Protein 1G8P (pdb70)

Nearest PDB structures (foldseek):
  2x31-assembly1_H  TM=6.388E-01  e=1.376E-43  Rhodobacter capsulatus
  8osg-assembly1_B  TM=8.248E-01  e=2.326E-29  Nostoc sp. PCC 7120 = FACHB-418
  8osf-assembly1_D  TM=8.635E-01  e=8.268E-28  Nostoc sp. PCC 7120 = FACHB-418
  8osf-assembly1_E  TM=8.725E-01  e=4.278E-27  Nostoc sp. PCC 7120 = FACHB-418
  8osf-assembly1_A  TM=8.469E-01  e=2.137E-25  Nostoc sp. PCC 7120 = FACHB-418

Sequence (321 aa):
RPVFPFSAIVGQEDMKLALLLTAVDPGIGGVLVFGDRGTGKSTAVRALAALLPEIEAVEGCPVSSPNVEMIPDWATVLSTNVIRKPTPVVDLPLGVSEDRVVGALDIERAISKGEKAFEPGLLARANRGYLYIDECNLLEDHIVDLLLDVAQSGENVVERDGLSIRHPARFVLVGSGNPEEGDLRPQLLDRFGLSVEVLSPRDVETRVEVIRRRDTYDADPKAFLEEWRPKDMDIRNQILEARERLPKVEAPNTALYDCAALCIALGSDGLRGELTLLRSARALAALEGATAVGRDHLKRVATMALSHRLRVARTVEETLP

CATH classification: 3.40.50.300 (+1 more: 1.10.8.80)

B-factor: mean 35.36, std 15.82, range [12.95, 100.28]

Foldseek 3Di:
DFAQALVLAPDPVVLLLVLLLCLLPVLLFAEEEEEADPLPSCSNQVNLQVLAFFAKAQVFALQRHNAPVQRDPLEDGDRRDIDTGTADEAEDEPPDDPCQCAWAFPLVCCVVPRSVRTGGHRLSRQQRHEYEYAALVRHDPVSLVQVLVCCNVQKRWDPPDPDTDIHGRHYHYYYYHYHCPDLDDLVSLLSGSFYYYRYDDDDPVSVVSNVVLVVVCVVPVPVSCVVCSVVSNVSNVLSVQLSVCLVQAAEDVVNLVLLQQQQVLAQNHDDSLSVSLSSSLSSVCSSVVHNYRDLVSSLVRQCGRPVSNHCHNVSSVVRRD

Solvent-accessible surface area: 16057 Å² total; per-residue (Å²): 274,80,48,18,3,2,20,1,11,46,29,40,120,43,1,38,23,0,0,20,0,1,3,6,23,75,40,1,20,6,0,6,0,73,12,43,217,57,13,37,12,27,45,0,0,90,0,0,4,32,0,16,48,86,24,58,0,1,96,34,8,43,1,4,3,38,50,67,150,101,28,16,114,11,10,87,24,162,49,67,108,79,67,150,58,84,13,28,21,1,62,3,76,102,67,26,57,49,74,179,0,2,0,23,15,53,88,112,118,15,150,80,174,27,67,98,0,6,101,44,10,23,0,1,134,0,4,60,4,7,0,5,3,81,61,8,27,59,12,104,78,99,4,4,66,34,0,9,73,5,21,126,59,10,68,3,60,6,115,92,78,84,55,62,3,109,4,55,0,122,13,15,3,0,0,1,4,21,62,117,116,45,104,46,56,79,128,20,41,54,81,4,0,0,9,6,106,5,122,25,43,230,70,103,133,39,100,73,70,63,112,148,61,112,83,66,9,76,88,56,44,127,46,19,30,122,120,40,68,80,113,1,60,98,28,60,76,65,0,60,72,0,91,127,76,35,112,152,15,95,38,50,108,84,1,75,159,14,6,35,40,0,0,129,57,24,51,9,106,25,136,85,3,34,59,1,0,19,69,0,0,57,0,7,0,0,8,112,44,27,99,32,2,26,91,113,24,0,40,95,0,0,59,1,0,0,34,16,23,59,287,45,69,184,26,6,103,107,38,1,116

Organism: Rhodobacter capsulatus (strain ATCC BAA-309 / NBRC 16581 / SB1003) (NCBI:txid272942)

Radius of gyration: 20.71 Å; Cα contacts (8 Å, |Δi|>4): 592; chains: 1; bounding box: 57×44×55 Å

InterPro domains:
  IPR000523 Magnesium chelatase ChlI-like, catalytic domain [PF01078] (23-196)
  IPR003593 AAA+ ATPase domain [SM00382] (44-219)
  IPR011775 Magnesium chelatase, ATPase subunit I [TIGR02030] (21-349)
  IPR027417 P-loop containing nucleoside triphosphate hydrolase [G3DSA:3.40.50.300] (18-216)
  IPR027417 P-loop containing nucleoside triphosphate hydrolase [SSF52540] (19-346)
  IPR041628 ChlI/MoxR, AAA lid domain [PF17863] (277-339)
  IPR045006 Magnesium-chelatase subunit ChlI-like [PTHR32039] (14-346)

Secondary structure (DSSP, 8-state):
-----GGGS-S-HHHHHHHHHHHH-GGG--EEEE--GGG-TTHHHHHHHHHSPPEEEETT-TT--SSGGGS-TT---S---EEEEPPPEEEE-TT--HHHHH-EE-HHHHHHH-GGGEE--HHHHHTTEEEEETTGGGS-HHHHHHHHHHHHHSEEEE--TT--EEEE--EEEEEEE-S-S----HHHHTT-SEEEE-PPP-SHHHHHHHHHHHHHHHH-HHHHHHHHHHHHHHHHHHHHHHHHHGGG-B--HHHHHHHHHHHHHSSS-SHHHHHHHHHHHHHHHHHTT-SB--HHHHHHHHHHHHGGG---HHHHHHH--

Structure (mmCIF, N/CA/C/O backbone):
data_1G8P
#
_entry.id   1G8P
#
_cell.length_a   90.259
_cell.length_b   90.259
_cell.length_c   83.716
_cell.angle_alpha   90.00
_cell.angle_beta   90.00
_cell.angle_gamma   120.00
#
_symmetry.space_group_name_H-M   'P 65'
#
loop_
_entity.id
_entity.type
_entity.pdbx_description
1 polymer 'MAGNESIUM-CHELATASE 38 KDA SUBUNIT'
2 water water
#
loop_
_atom_site.group_PDB
_atom_site.id
_atom_site.type_symbol
_atom_site.label_atom_id
_atom_site.label_alt_id
_atom_site.label_comp_id
_atom_site.label_asym_id
_atom_site.label_entity_id
_atom_site.label_seq_id
_atom_site.pdbx_PDB_ins_code
_atom_site.Cartn_x
_atom_site.Cartn_y
_atom_site.Cartn_z
_atom_site.occupancy
_atom_site.B_iso_or_equiv
_atom_site.auth_seq_id
_atom_site.auth_comp_id
_atom_site.auth_asym_id
_atom_site.auth_atom_id
_atom_site.pdbx_PDB_model_num
ATOM 1 N N . ARG A 1 18 ? 14.699 61.369 62.050 1.00 39.19 18 ARG A N 1
ATOM 2 C CA . ARG A 1 18 ? 14.500 62.241 60.856 1.00 38.35 18 ARG A CA 1
ATOM 3 C C . ARG A 1 18 ? 13.762 61.516 59.729 1.00 36.05 18 ARG A C 1
ATOM 4 O O . ARG A 1 18 ? 14.354 60.740 58.982 1.00 34.91 18 ARG A O 1
ATOM 12 N N . PRO A 1 19 ? 12.448 61.750 59.608 1.00 32.25 19 PRO A N 1
ATOM 13 C CA . PRO A 1 19 ? 11.622 61.128 58.568 1.00 29.63 19 PRO A CA 1
ATOM 14 C C . PRO A 1 19 ? 12.058 61.532 57.159 1.00 25.81 19 PRO A C 1
ATOM 15 O O . PRO A 1 19 ? 12.501 62.658 56.929 1.00 23.20 19 PRO A O 1
ATOM 19 N N . VAL A 1 20 ? 11.930 60.606 56.217 1.00 23.29 20 VAL A N 1
ATOM 20 C CA . VAL A 1 20 ? 12.305 60.867 54.832 1.00 21.08 20 VAL A CA 1
ATOM 21 C C . VAL A 1 20 ? 11.144 60.448 53.915 1.00 20.63 20 VAL A C 1
ATOM 22 O O . VAL A 1 20 ? 10.487 59.425 54.164 1.00 18.63 20 VAL A O 1
ATOM 26 N N . PHE A 1 21 ? 10.868 61.243 52.878 1.00 17.65 21 PHE A N 1
ATOM 27 C CA . PHE A 1 21 ? 9.788 60.893 51.958 1.00 18.96 21 PHE A CA 1
ATOM 28 C C . PHE A 1 21 ? 10.049 59.441 51.554 1.00 16.92 21 PHE A C 1
ATOM 29 O O . PHE A 1 21 ? 11.133 59.112 51.079 1.00 16.51 21 PHE A O 1
ATOM 37 N N . PRO A 1 22 ? 9.055 58.558 51.732 1.00 16.84 22 PRO A N 1
ATOM 38 C CA . PRO A 1 22 ? 9.215 57.137 51.400 1.00 16.25 22 PRO A CA 1
ATOM 39 C C . PRO A 1 22 ? 9.344 56.719 49.934 1.00 17.25 22 PRO A C 1
ATOM 40 O O . PRO A 1 22 ? 8.668 57.241 49.048 1.00 15.98 22 PRO A O 1
ATOM 44 N N . PHE A 1 23 ? 10.245 55.760 49.715 1.00 15.99 23 PHE A N 1
ATOM 45 C CA . PHE A 1 23 ? 10.570 55.194 48.409 1.00 15.18 23 PHE A CA 1
ATOM 46 C C . PHE A 1 23 ? 9.347 54.719 47.631 1.00 16.41 23 PHE A C 1
ATOM 47 O O . PHE A 1 23 ? 9.177 55.049 46.454 1.00 14.94 23 PHE A O 1
ATOM 55 N N . SER A 1 24 ? 8.505 53.932 48.290 1.00 16.34 24 SER A N 1
ATOM 56 C CA . SER A 1 24 ? 7.319 53.374 47.647 1.00 20.32 24 SER A CA 1
ATOM 57 C C . SER A 1 24 ? 6.281 54.408 47.220 1.00 21.23 24 SER A C 1
ATOM 58 O O . SER A 1 24 ? 5.450 54.125 46.355 1.00 21.52 24 SER A O 1
ATOM 61 N N . ALA A 1 25 ? 6.331 55.601 47.810 1.00 19.69 25 ALA A N 1
ATOM 62 C CA . ALA A 1 25 ? 5.368 56.651 47.464 1.00 20.38 25 ALA A CA 1
ATOM 63 C C . ALA A 1 25 ? 5.842 57.546 46.315 1.00 19.99 25 ALA A C 1
ATOM 64 O O . ALA A 1 25 ? 5.102 58.414 45.858 1.00 20.26 25 ALA A O 1
ATOM 66 N N . ILE A 1 26 ? 7.072 57.339 45.856 1.00 19.85 26 ILE A N 1
ATOM 67 C CA . ILE A 1 26 ? 7.619 58.122 44.751 1.00 20.00 26 ILE A CA 1
ATOM 68 C C . ILE A 1 26 ? 6.886 57.700 43.479 1.00 21.96 26 ILE A C 1
ATOM 69 O O . ILE A 1 26 ? 6.742 56.506 43.217 1.00 21.92 26 ILE A O 1
ATOM 74 N N . VAL A 1 27 ? 6.424 58.675 42.698 1.00 21.85 27 VAL A N 1
ATOM 75 C CA . VAL A 1 27 ? 5.688 58.395 41.462 1.00 23.27 27 VAL A CA 1
ATOM 76 C C . VAL A 1 27 ? 6.593 58.143 40.261 1.00 23.59 27 VAL A C 1
ATOM 77 O O . VAL A 1 27 ? 7.525 58.907 39.993 1.00 24.36 27 VAL A O 1
ATOM 81 N N . GLY A 1 28 ? 6.309 57.069 39.534 1.00 24.25 28 GLY A N 1
ATOM 82 C CA . GLY A 1 28 ? 7.112 56.735 38.369 1.00 25.26 28 GLY A CA 1
ATOM 83 C C . GLY A 1 28 ? 8.560 56.409 38.717 1.00 24.97 28 GLY A C 1
ATOM 84 O O . GLY A 1 28 ? 8.824 55.698 39.685 1.00 24.12 28 GLY A O 1
ATOM 85 N N . GLN A 1 29 ? 9.492 56.939 37.928 1.00 24.86 29 GLN A N 1
ATOM 86 C CA . GLN A 1 29 ? 10.919 56.707 38.132 1.00 25.31 29 GLN A CA 1
ATOM 87 C C . GLN A 1 29 ? 11.251 55.218 38.219 1.00 24.38 29 GLN A C 1
ATOM 88 O O . GLN A 1 29 ? 12.126 54.823 38.984 1.00 23.18 29 GLN A O 1
ATOM 94 N N . GLU A 1 30 ? 10.563 54.400 37.424 1.00 24.21 30 GLU A N 1
ATOM 95 C CA . GLU A 1 30 ? 10.781 52.956 37.430 1.00 25.29 30 GLU A CA 1
ATOM 96 C C . GLU A 1 30 ? 12.239 52.526 37.273 1.00 23.96 30 GLU A C 1
ATOM 97 O O . GLU A 1 30 ? 12.742 51.736 38.069 1.00 23.39 30 GLU A O 1
ATOM 103 N N . ASP A 1 31 ? 12.906 53.023 36.238 1.00 22.14 31 ASP A N 1
ATOM 104 C CA . ASP A 1 31 ? 14.294 52.652 35.997 1.00 23.40 31 ASP A CA 1
ATOM 105 C C . ASP A 1 31 ? 15.214 53.123 37.101 1.00 22.35 31 ASP A C 1
ATOM 106 O O . ASP A 1 31 ? 16.141 52.411 37.488 1.00 19.76 31 ASP A O 1
ATOM 111 N N . MET A 1 32 ? 14.969 54.331 37.595 1.00 21.20 32 MET A N 1
ATOM 112 C CA . MET A 1 32 ? 15.775 54.865 38.682 1.00 22.01 32 MET A CA 1
ATOM 113 C C . MET A 1 32 ? 15.635 53.936 39.885 1.00 20.68 32 MET A C 1
ATOM 114 O O . MET A 1 32 ? 16.627 53.566 40.515 1.00 22.92 32 MET A O 1
ATOM 119 N N . LYS A 1 33 ? 14.401 53.559 40.202 1.00 19.59 33 LYS A N 1
ATOM 120 C CA .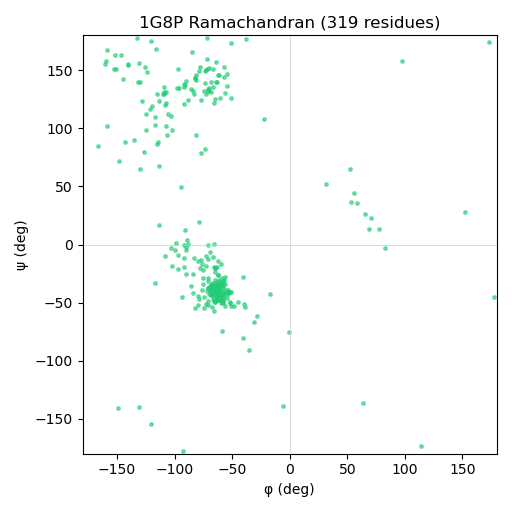 LYS A 1 33 ? 14.158 52.684 41.343 1.00 20.49 33 LYS A CA 1
ATOM 121 C C . LYS A 1 33 ? 14.829 51.322 41.169 1.00 19.55 33 LYS A C 1
ATOM 122 O O . LYS A 1 33 ? 15.451 50.813 42.097 1.00 19.34 33 LYS A O 1
ATOM 128 N N . LEU A 1 34 ? 14.710 50.734 39.984 1.00 18.44 34 LEU A N 1
ATOM 129 C CA . LEU A 1 34 ? 15.333 49.438 39.745 1.00 18.87 34 LEU A CA 1
ATOM 130 C C . LEU A 1 34 ? 16.849 49.532 39.893 1.00 17.73 34 LEU A C 1
ATOM 131 O O . LEU A 1 34 ? 17.467 48.670 40.511 1.00 18.68 34 LEU A O 1
ATOM 136 N N . ALA A 1 35 ? 17.445 50.581 39.331 1.00 16.96 35 ALA A N 1
ATOM 137 C CA . ALA A 1 35 ? 18.896 50.765 39.407 1.00 17.98 35 ALA A CA 1
ATOM 138 C C . ALA A 1 35 ? 19.363 50.810 40.857 1.00 16.81 35 ALA A C 1
ATOM 139 O O . ALA A 1 35 ? 20.388 50.221 41.206 1.00 16.38 35 ALA A O 1
ATOM 141 N N . LEU A 1 36 ? 18.603 51.503 41.700 1.00 15.10 36 LEU A N 1
ATOM 142 C CA . LEU A 1 36 ? 18.936 51.609 43.115 1.00 16.95 36 LEU A CA 1
ATOM 143 C C . LEU A 1 36 ? 18.742 50.249 43.799 1.00 15.84 36 LEU A C 1
ATOM 144 O O . LEU A 1 36 ? 19.506 49.882 44.686 1.00 16.65 36 LEU A O 1
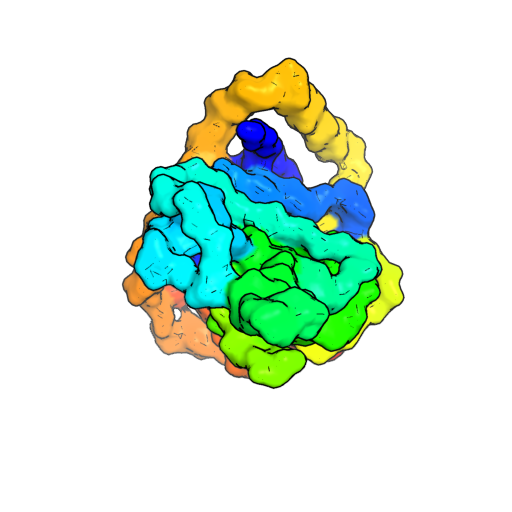ATOM 149 N N . LEU A 1 37 ? 17.724 49.496 43.393 1.00 16.58 37 LEU A N 1
ATOM 150 C CA . LEU A 1 37 ? 17.517 48.178 43.996 1.00 17.93 37 LEU A CA 1
ATOM 151 C C . LEU A 1 37 ? 18.631 47.227 43.558 1.00 16.78 37 LEU A C 1
ATOM 152 O O . LEU A 1 37 ? 19.149 46.452 44.361 1.00 20.28 37 LEU A O 1
ATOM 157 N N . LEU A 1 38 ? 19.007 47.299 42.285 1.00 17.12 38 LEU A N 1
ATOM 158 C CA . LEU A 1 38 ? 20.064 46.445 41.751 1.00 17.84 38 LEU A CA 1
ATOM 159 C C . LEU A 1 38 ? 21.402 46.660 42.441 1.00 16.92 38 LEU A C 1
ATOM 160 O O . LEU A 1 38 ? 22.083 45.694 42.795 1.00 17.42 38 LEU A O 1
ATOM 165 N N . THR A 1 39 ? 21.792 47.923 42.612 1.00 16.79 39 THR A N 1
ATOM 166 C CA . THR A 1 39 ? 23.056 48.233 43.260 1.00 17.27 39 THR A CA 1
ATOM 167 C C . THR A 1 39 ? 22.971 48.058 44.774 1.00 17.49 39 THR A C 1
ATOM 168 O O . THR A 1 39 ? 23.994 47.981 45.450 1.00 17.06 39 THR A O 1
ATOM 172 N N . ALA A 1 40 ? 21.754 48.001 45.308 1.00 17.63 40 ALA A N 1
ATOM 173 C CA . ALA A 1 40 ? 21.579 47.771 46.738 1.00 17.52 40 ALA A CA 1
ATOM 174 C C . ALA A 1 40 ? 21.861 46.283 46.949 1.00 17.58 40 ALA A C 1
ATOM 175 O O . ALA A 1 40 ? 22.390 45.878 47.978 1.00 18.87 40 ALA A O 1
ATOM 177 N N . VAL A 1 41 ? 21.502 45.476 45.953 1.00 19.72 41 VAL A N 1
ATOM 178 C CA . VAL A 1 41 ? 21.713 44.029 45.996 1.00 20.48 41 VAL A CA 1
ATOM 179 C C . VAL A 1 41 ? 23.166 43.674 45.650 1.00 20.87 41 VAL A C 1
ATOM 180 O O . VAL A 1 41 ? 23.790 42.849 46.316 1.00 22.57 41 VAL A O 1
ATOM 184 N N . ASP A 1 42 ? 23.705 44.304 44.613 1.00 20.79 42 ASP A N 1
ATOM 185 C CA . ASP A 1 42 ? 25.085 44.051 44.199 1.00 20.13 42 ASP A CA 1
ATOM 186 C C . ASP A 1 42 ? 25.808 45.355 43.899 1.00 19.42 42 ASP A C 1
ATOM 187 O O . ASP A 1 42 ? 25.794 45.826 42.769 1.00 18.38 42 ASP A O 1
ATOM 192 N N . PRO A 1 43 ? 26.458 45.956 44.905 1.00 19.40 43 PRO A N 1
ATOM 193 C CA . PRO A 1 43 ? 27.159 47.212 44.626 1.00 21.33 43 PRO A CA 1
ATOM 194 C C . PRO A 1 43 ? 28.288 47.068 43.593 1.00 21.15 43 PRO A C 1
ATOM 195 O O . PRO A 1 43 ? 28.769 48.065 43.055 1.00 22.25 43 PRO A O 1
ATOM 199 N N . GLY A 1 44 ? 28.690 45.829 43.312 1.00 21.55 44 GLY A N 1
ATOM 200 C CA . GLY A 1 44 ? 29.743 45.576 42.336 1.00 22.19 44 GLY A CA 1
ATOM 201 C C . GLY A 1 44 ? 29.325 45.942 40.921 1.00 23.14 44 GLY A C 1
ATOM 202 O O . GLY A 1 44 ? 30.142 45.970 40.003 1.00 24.81 44 GLY A O 1
ATOM 203 N N . ILE A 1 45 ? 28.040 46.217 40.733 1.00 23.05 45 ILE A N 1
ATOM 204 C CA . ILE A 1 45 ? 27.547 46.603 39.421 1.00 20.93 45 ILE A CA 1
ATOM 205 C C . ILE A 1 45 ? 28.193 47.926 39.023 1.00 21.25 45 ILE A C 1
ATOM 206 O O . ILE A 1 45 ? 28.457 48.170 37.848 1.00 21.11 45 ILE A O 1
ATOM 211 N N . GLY A 1 46 ? 28.464 48.771 40.015 1.00 21.55 46 GLY A N 1
ATOM 212 C CA . GLY A 1 46 ? 29.095 50.053 39.750 1.00 19.10 46 GLY A CA 1
ATOM 213 C C . GLY A 1 46 ? 28.199 51.240 40.060 1.00 17.38 46 GLY A C 1
ATOM 214 O O . GLY A 1 46 ? 27.104 51.081 40.590 1.00 16.67 46 GLY A O 1
ATOM 215 N N . GLY A 1 47 ? 28.664 52.433 39.716 1.00 18.76 47 GLY A N 1
ATOM 216 C CA . GLY A 1 47 ? 27.890 53.639 39.973 1.00 20.78 47 GLY A CA 1
ATOM 217 C C . GLY A 1 47 ? 26.673 53.807 39.080 1.00 21.26 47 GLY A C 1
ATOM 218 O O . GLY A 1 47 ? 26.582 53.208 38.004 1.00 21.39 47 GLY A O 1
ATOM 219 N N . VAL A 1 48 ? 25.729 54.625 39.534 1.00 21.17 48 VAL A N 1
ATOM 220 C CA . VAL A 1 48 ? 24.513 54.882 38.776 1.00 21.64 48 VAL A CA 1
ATOM 221 C C . VAL A 1 48 ? 24.540 56.313 38.238 1.00 22.57 48 VAL A C 1
ATOM 222 O O . VAL A 1 48 ? 24.801 57.263 38.980 1.00 19.90 48 VAL A O 1
ATOM 226 N N . LEU A 1 49 ? 24.283 56.449 36.941 1.00 22.44 49 LEU A N 1
ATOM 227 C CA . LEU A 1 49 ? 24.274 57.746 36.283 1.00 24.14 49 LEU A CA 1
ATOM 228 C C . LEU A 1 49 ? 22.827 58.102 35.958 1.00 23.61 49 LEU A C 1
ATOM 229 O O . LEU A 1 49 ? 22.133 57.378 35.237 1.00 23.13 49 LEU A O 1
ATOM 234 N N . VAL A 1 50 ? 22.374 59.218 36.512 1.00 25.27 50 VAL A N 1
ATOM 235 C CA . VAL A 1 50 ? 21.002 59.675 36.315 1.00 28.08 50 VAL A CA 1
ATOM 236 C C . VAL A 1 50 ? 20.897 60.872 35.365 1.00 30.40 50 VAL A C 1
ATOM 237 O O . VAL A 1 50 ? 21.344 61.965 35.695 1.00 29.96 50 VAL A O 1
ATOM 241 N N . PHE A 1 51 ? 20.301 60.666 34.197 1.00 32.67 51 PHE A N 1
ATOM 242 C CA . PHE A 1 51 ? 20.133 61.750 33.233 1.00 37.56 51 PHE A CA 1
ATOM 243 C C . PHE A 1 51 ? 18.733 62.337 33.349 1.00 41.21 51 PHE A C 1
ATOM 244 O O . PHE A 1 51 ? 17.748 61.599 33.410 1.00 40.35 51 PHE A O 1
ATOM 252 N N . GLY A 1 52 ? 18.644 63.663 33.361 1.00 44.56 52 GLY A N 1
ATOM 253 C CA . GLY A 1 52 ? 17.342 64.297 33.447 1.00 50.05 52 GLY A CA 1
ATOM 254 C C . GLY A 1 52 ? 17.404 65.799 33.621 1.00 53.69 52 GLY A C 1
ATOM 255 O O . GLY A 1 52 ? 18.481 66.382 33.780 1.00 53.34 52 GLY A O 1
ATOM 256 N N . ASP A 1 53 ? 16.241 66.436 33.585 1.00 57.25 53 ASP A N 1
ATOM 257 C CA . ASP A 1 53 ? 16.198 67.867 33.747 1.00 60.56 53 ASP A CA 1
ATOM 258 C C . ASP A 1 53 ? 16.171 68.226 35.219 1.00 62.39 53 ASP A C 1
ATOM 259 O O . ASP A 1 53 ? 15.965 67.391 36.103 1.00 62.65 53 ASP A O 1
ATOM 264 N N . ARG A 1 54 ? 16.439 69.499 35.436 1.00 64.90 54 ARG A N 1
ATOM 265 C CA . ARG A 1 54 ? 16.455 70.177 36.718 1.00 66.87 54 ARG A CA 1
ATOM 266 C C . ARG A 1 54 ? 15.489 69.687 37.825 1.00 66.64 54 ARG A C 1
ATOM 267 O O . ARG A 1 54 ? 15.927 69.179 38.853 1.00 66.87 54 ARG A O 1
ATOM 275 N N . GLY A 1 55 ? 14.186 69.848 37.622 1.00 66.08 55 GLY A N 1
ATOM 276 C CA . GLY A 1 55 ? 13.233 69.473 38.652 1.00 65.02 55 GLY A CA 1
ATOM 277 C C . GLY A 1 55 ? 12.858 68.020 38.852 1.00 64.40 55 GLY A C 1
ATOM 278 O O . GLY A 1 55 ? 11.803 67.748 39.467 1.00 65.05 55 GLY A O 1
ATOM 279 N N . THR A 1 56 ? 13.658 67.075 38.369 1.00 63.12 56 THR A N 1
ATOM 280 C CA . THR A 1 56 ? 13.281 65.665 38.525 1.00 61.70 56 THR A CA 1
ATOM 281 C C . THR A 1 56 ? 13.429 65.105 39.963 1.00 60.23 56 THR A C 1
ATOM 282 O O . THR A 1 56 ? 12.978 64.022 40.245 1.00 61.74 56 THR A O 1
ATOM 286 N N . GLY A 1 57 ? 14.059 65.900 40.828 1.00 57.53 57 GLY A N 1
ATOM 287 C CA . GLY A 1 57 ? 14.373 65.567 42.201 1.00 53.65 57 GLY A CA 1
ATOM 288 C C . GLY A 1 57 ? 15.082 64.254 42.141 1.00 51.25 57 GLY A C 1
ATOM 289 O O . GLY A 1 57 ? 14.602 63.274 42.652 1.00 52.52 57 GLY A O 1
ATOM 290 N N . LYS A 1 58 ? 16.253 64.221 41.529 1.00 47.73 58 LYS A N 1
ATOM 291 C CA . LYS A 1 58 ? 16.975 62.945 41.403 1.00 44.60 58 LYS A CA 1
ATOM 292 C C . LYS A 1 58 ? 17.598 62.313 42.640 1.00 40.84 58 LYS A C 1
ATOM 293 O O . LYS A 1 58 ? 18.009 61.165 42.584 1.00 43.11 58 LYS A O 1
ATOM 299 N N . SER A 1 59 ? 17.688 63.039 43.748 1.00 34.58 59 SER A N 1
ATOM 300 C CA . SER A 1 59 ? 18.271 62.462 44.958 1.00 30.16 59 SER A CA 1
ATOM 301 C C . SER A 1 59 ? 17.200 61.993 45.942 1.00 27.19 59 SER A C 1
ATOM 302 O O . SER A 1 59 ? 17.504 61.392 46.974 1.00 23.25 59 SER A O 1
ATOM 305 N N . THR A 1 60 ? 15.945 62.269 45.609 1.00 26.58 60 THR A N 1
ATOM 306 C CA . THR A 1 60 ? 14.831 61.866 46.459 1.00 26.01 60 THR A CA 1
ATOM 307 C C . THR A 1 60 ? 14.824 60.349 46.611 1.00 22.75 60 THR A C 1
ATOM 308 O O . THR A 1 60 ? 14.756 59.839 47.726 1.00 21.25 60 THR A O 1
ATOM 312 N N . ALA A 1 61 ? 14.892 59.646 45.481 1.00 19.78 61 ALA A N 1
ATOM 313 C CA . ALA A 1 61 ? 14.894 58.187 45.454 1.00 18.26 61 ALA A CA 1
ATOM 314 C C . ALA A 1 61 ? 16.084 57.603 46.213 1.00 16.54 61 ALA A C 1
ATOM 315 O O . ALA A 1 61 ? 15.957 56.579 46.890 1.00 16.59 61 ALA A O 1
ATOM 317 N N . VAL A 1 62 ? 17.241 58.246 46.094 1.00 15.94 62 VAL A N 1
ATOM 318 C CA . VAL A 1 62 ? 18.442 57.775 46.782 1.00 16.68 62 VAL A CA 1
ATOM 319 C C . VAL A 1 62 ? 18.263 57.872 48.302 1.00 14.96 62 VAL A C 1
ATOM 320 O O . VAL A 1 62 ? 18.515 56.916 49.024 1.00 16.40 62 VAL A O 1
ATOM 324 N N . ARG A 1 63 ? 17.817 59.028 48.782 1.00 15.40 63 ARG A N 1
ATOM 325 C CA . ARG A 1 63 ? 17.598 59.224 50.209 1.00 16.88 63 ARG A CA 1
ATOM 326 C C . ARG A 1 63 ? 16.496 58.313 50.742 1.00 15.71 63 ARG A C 1
ATOM 327 O O . ARG A 1 63 ? 16.566 57.835 51.876 1.00 13.41 63 ARG A O 1
ATOM 335 N N . ALA A 1 64 ? 15.489 58.064 49.915 1.00 13.37 64 ALA A N 1
ATOM 336 C CA . ALA A 1 64 ? 14.395 57.187 50.315 1.00 15.56 64 ALA A CA 1
ATOM 337 C C . ALA A 1 64 ? 14.917 55.755 50.452 1.00 15.76 64 ALA A C 1
ATOM 338 O O . ALA A 1 64 ? 14.576 55.046 51.403 1.00 16.00 64 ALA A O 1
ATOM 340 N N . LEU A 1 65 ? 15.739 55.324 49.501 1.00 15.74 65 LEU A N 1
ATOM 341 C CA . LEU A 1 65 ? 16.282 53.969 49.567 1.00 17.35 65 LEU A CA 1
ATOM 342 C C . LEU A 1 65 ? 17.133 53.843 50.827 1.00 16.88 65 LEU A C 1
ATOM 343 O O . LEU A 1 65 ? 16.986 52.897 51.605 1.00 18.55 65 LEU A O 1
ATOM 348 N N . ALA A 1 66 ? 18.004 54.819 51.047 1.00 16.69 66 ALA A N 1
ATOM 349 C CA . ALA A 1 66 ? 18.885 54.783 52.215 1.00 19.02 66 ALA A CA 1
ATOM 350 C C . ALA A 1 66 ? 18.077 54.715 53.510 1.00 18.91 66 ALA A C 1
ATOM 351 O O . ALA A 1 66 ? 18.483 54.065 54.493 1.00 21.20 66 ALA A O 1
ATOM 353 N N . ALA A 1 67 ? 16.931 55.393 53.503 1.00 19.07 67 ALA A N 1
ATOM 354 C CA . ALA A 1 67 ? 16.052 55.425 54.671 1.00 19.15 67 ALA A CA 1
ATOM 355 C C . ALA A 1 67 ? 15.255 54.162 54.904 1.00 18.92 67 ALA A C 1
ATOM 356 O O . ALA A 1 67 ? 14.779 53.937 56.006 1.00 20.09 67 ALA A O 1
ATOM 358 N N . LEU A 1 68 ? 15.056 53.358 53.870 1.00 18.44 68 LEU A N 1
ATOM 359 C CA . LEU A 1 68 ? 14.300 52.122 54.069 1.00 20.02 68 LEU A CA 1
ATOM 360 C C . LEU A 1 68 ? 15.229 50.957 54.410 1.00 20.88 68 LEU A C 1
ATOM 361 O O . LEU A 1 68 ? 14.784 49.882 54.839 1.00 23.13 68 LEU A O 1
ATOM 366 N N . LEU A 1 69 ? 16.528 51.174 54.232 1.00 19.38 69 LEU A N 1
ATOM 367 C CA . LEU A 1 69 ? 17.487 50.133 54.558 1.00 18.16 69 LEU A CA 1
ATOM 368 C C . LEU A 1 69 ? 17.708 50.121 56.063 1.00 16.15 69 LEU A C 1
ATOM 369 O O . LEU A 1 69 ? 17.594 51.150 56.727 1.00 13.28 69 LEU A O 1
ATOM 374 N N . PRO A 1 70 ? 18.005 48.942 56.625 1.00 16.80 70 PRO A N 1
ATOM 375 C CA . PRO A 1 70 ? 18.244 48.827 58.066 1.00 16.13 70 PRO A CA 1
ATOM 376 C C . PRO A 1 70 ? 19.330 49.815 58.479 1.00 16.39 70 PRO A C 1
ATOM 377 O O . PRO A 1 70 ? 20.236 50.093 57.701 1.00 16.90 70 PRO A O 1
ATOM 381 N N . GLU A 1 71 ? 19.243 50.356 59.689 1.00 16.98 71 GLU A N 1
ATOM 382 C CA . GLU A 1 71 ? 20.269 51.280 60.153 1.00 20.30 71 GLU A CA 1
ATOM 383 C C . GLU A 1 71 ? 21.535 50.463 60.390 1.00 21.06 71 GLU A C 1
ATOM 384 O O . GLU A 1 71 ? 21.461 49.274 60.704 1.00 20.90 71 GLU A O 1
ATOM 390 N N . ILE A 1 72 ? 22.692 51.099 60.247 1.00 20.81 72 ILE A N 1
ATOM 391 C CA . ILE A 1 72 ? 23.966 50.409 60.433 1.00 20.35 72 ILE A CA 1
ATOM 392 C C . ILE A 1 72 ? 24.543 50.617 61.828 1.00 20.96 72 ILE A C 1
ATOM 393 O O . ILE A 1 72 ? 24.312 51.644 62.464 1.00 20.13 72 ILE A O 1
ATOM 398 N N . GLU A 1 73 ? 25.298 49.636 62.304 1.00 21.55 73 GLU A N 1
ATOM 399 C CA . GLU A 1 73 ? 25.915 49.756 63.611 1.00 22.41 73 GLU A CA 1
ATOM 400 C C . GLU A 1 73 ? 27.299 50.373 63.399 1.00 21.29 73 GLU A C 1
ATOM 401 O O . GLU A 1 73 ? 28.015 50.006 62.473 1.00 21.91 73 GLU A O 1
ATOM 407 N N . ALA A 1 74 ? 27.672 51.319 64.246 1.00 21.49 74 ALA A N 1
ATOM 408 C CA . ALA A 1 74 ? 28.973 51.956 64.099 1.00 22.65 74 ALA A CA 1
ATOM 409 C C . ALA A 1 74 ? 29.411 52.633 65.379 1.00 22.49 74 ALA A C 1
ATOM 410 O O . ALA A 1 74 ? 28.578 53.018 66.201 1.00 21.88 74 ALA A O 1
ATOM 412 N N . VAL A 1 75 ? 30.724 52.787 65.531 1.00 22.81 75 VAL A N 1
ATOM 413 C CA . VAL A 1 75 ? 31.282 53.468 66.690 1.00 23.39 75 VAL A CA 1
ATOM 414 C C . VAL A 1 75 ? 30.831 54.924 66.586 1.00 23.72 75 VAL A C 1
ATOM 415 O O . VAL A 1 75 ? 31.102 55.609 65.597 1.00 24.21 75 VAL A O 1
ATOM 419 N N . GLU A 1 76 ? 30.136 55.383 67.617 1.00 25.29 76 GLU A N 1
ATOM 420 C CA . GLU A 1 76 ? 29.592 56.734 67.665 1.00 27.12 76 GLU A CA 1
ATOM 421 C C . GLU A 1 76 ? 30.518 57.866 67.220 1.00 27.02 76 GLU A C 1
ATOM 422 O O . GLU A 1 76 ? 30.127 58.705 66.410 1.00 26.71 76 GLU A O 1
ATOM 428 N N . GLY A 1 77 ? 31.738 57.903 67.738 1.00 27.70 77 GLY A N 1
ATOM 429 C CA . GLY A 1 77 ? 32.635 58.975 67.346 1.00 28.28 77 GLY A CA 1
ATOM 430 C C . GLY A 1 77 ? 33.511 58.728 66.127 1.00 27.32 77 GLY A C 1
ATOM 431 O O . GLY A 1 77 ? 34.336 59.576 65.779 1.00 27.63 77 GLY A O 1
ATOM 432 N N . CYS A 1 78 ? 33.339 57.595 65.455 1.00 25.88 78 CYS A N 1
ATOM 433 C CA . CYS A 1 78 ? 34.186 57.311 64.307 1.00 23.25 78 CYS A CA 1
ATOM 434 C C . CYS A 1 78 ? 33.842 58.057 63.025 1.00 21.88 78 CYS A C 1
ATOM 435 O O . CYS A 1 78 ? 32.723 57.971 62.525 1.00 19.66 78 CYS A O 1
ATOM 438 N N . PRO A 1 79 ? 34.824 58.784 62.460 1.00 21.56 79 PRO A N 1
ATOM 439 C CA . PRO A 1 79 ? 34.620 59.547 61.224 1.00 21.87 79 PRO A CA 1
ATOM 440 C C . PRO A 1 79 ? 34.330 58.693 59.994 1.00 21.51 79 PRO A C 1
ATOM 441 O O . PRO A 1 79 ? 33.786 59.190 59.010 1.00 21.71 79 PRO A O 1
ATOM 445 N N . VAL A 1 80 ? 34.688 57.414 60.039 1.00 20.12 80 VAL A N 1
ATOM 446 C CA . VAL A 1 80 ? 34.426 56.538 58.902 1.00 20.93 80 VAL A CA 1
ATOM 447 C C . VAL A 1 80 ? 33.398 55.458 59.221 1.00 19.81 80 VAL A C 1
ATOM 448 O O . VAL A 1 80 ? 33.281 54.470 58.499 1.00 22.02 80 VAL A O 1
ATOM 452 N N . SER A 1 81 ? 32.646 55.653 60.302 1.00 21.13 81 SER A N 1
ATOM 453 C CA . SER A 1 81 ? 31.609 54.705 60.707 1.00 20.66 81 SER A CA 1
ATOM 454 C C . SER A 1 81 ? 32.126 53.280 60.908 1.00 21.86 81 SER A C 1
ATOM 455 O O . SER A 1 81 ? 31.498 52.322 60.454 1.00 20.56 81 SER A O 1
ATOM 458 N N . SER A 1 82 ? 33.267 53.128 61.580 1.00 22.28 82 SER A N 1
ATOM 459 C CA . SER A 1 82 ? 33.802 51.789 61.815 1.00 22.10 82 SER A CA 1
ATOM 460 C C . SER A 1 82 ? 32.734 50.942 62.502 1.00 22.76 82 SER A C 1
ATOM 461 O O . SER A 1 82 ? 32.042 51.412 63.402 1.00 24.57 82 SER A O 1
ATOM 464 N N . PRO A 1 83 ? 32.570 49.687 62.064 1.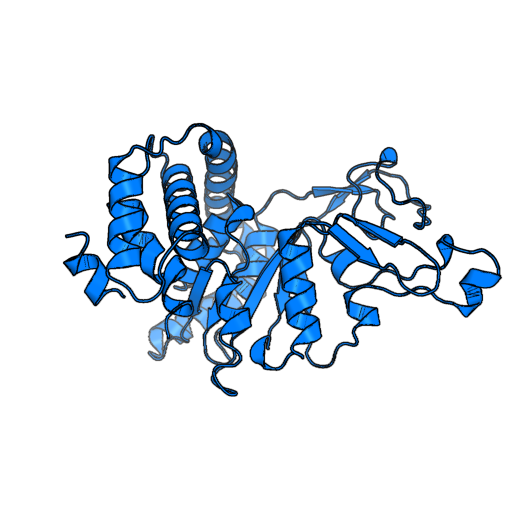00 24.50 83 PRO A N 1
ATOM 465 C CA . PRO A 1 83 ? 31.585 48.763 62.635 1.00 25.24 83 PRO A CA 1
ATOM 466 C C . PRO A 1 83 ? 31.891 48.476 64.107 1.00 26.48 83 PRO A C 1
ATOM 467 O O . PRO A 1 83 ? 31.000 48.140 64.885 1.00 25.56 83 PRO A O 1
ATOM 471 N N . ASN A 1 84 ? 33.161 48.609 64.478 1.00 27.02 84 ASN A N 1
ATOM 472 C CA . ASN A 1 84 ? 33.587 48.377 65.854 1.00 27.96 84 ASN A CA 1
ATOM 473 C C . ASN A 1 84 ? 34.920 49.078 66.144 1.00 28.71 84 ASN A C 1
ATOM 474 O O . ASN A 1 84 ? 35.609 49.537 65.229 1.00 26.77 84 ASN A O 1
ATOM 479 N N . VAL A 1 85 ? 35.276 49.155 67.423 1.00 29.47 85 VAL A N 1
ATOM 480 C CA . VAL A 1 85 ? 36.506 49.815 67.848 1.00 31.32 85 VAL A CA 1
ATOM 481 C C . VAL A 1 85 ? 37.771 49.303 67.157 1.00 31.80 85 VAL A C 1
ATOM 482 O O . VAL A 1 85 ? 38.648 50.087 66.804 1.00 31.07 85 VAL A O 1
ATOM 486 N N . GLU A 1 86 ? 37.853 47.993 66.946 1.00 33.26 86 GLU A N 1
ATOM 487 C CA . GLU A 1 86 ? 39.020 47.391 66.312 1.00 34.57 86 GLU A CA 1
ATOM 488 C C . GLU A 1 86 ? 39.286 47.860 64.880 1.00 34.93 86 GLU A C 1
ATOM 489 O O . GLU A 1 86 ? 40.432 47.846 64.424 1.00 32.96 86 GLU A O 1
ATOM 495 N N . MET A 1 87 ? 38.242 48.289 64.174 1.00 33.36 87 MET A N 1
ATOM 496 C CA . MET A 1 87 ? 38.410 48.751 62.800 1.00 31.99 87 MET A CA 1
ATOM 497 C C . MET A 1 87 ? 38.654 50.255 62.678 1.00 30.38 87 MET A C 1
ATOM 498 O O . MET A 1 87 ? 38.809 50.781 61.578 1.00 28.80 87 MET A O 1
ATOM 503 N N . ILE A 1 88 ? 38.685 50.952 63.804 1.00 29.62 88 ILE A N 1
ATOM 504 C CA . ILE A 1 88 ? 38.927 52.386 63.772 1.00 30.13 88 ILE A CA 1
ATOM 505 C C . ILE A 1 88 ? 40.339 52.656 63.258 1.00 31.76 88 ILE A C 1
ATOM 506 O O . ILE A 1 88 ? 41.315 52.132 63.794 1.00 33.79 88 ILE A O 1
ATOM 511 N N . PRO A 1 89 ? 40.466 53.471 62.200 1.00 31.28 89 PRO A N 1
ATOM 512 C CA . PRO A 1 89 ? 41.781 53.792 61.639 1.00 31.38 89 PRO A CA 1
ATOM 513 C C . PRO A 1 89 ? 42.709 54.413 62.685 1.00 31.66 89 PRO A C 1
ATOM 514 O O . PRO A 1 89 ? 42.270 55.177 63.546 1.00 31.52 89 PRO A O 1
ATOM 518 N N . ASP A 1 90 ? 43.993 54.085 62.595 1.00 32.60 90 ASP A N 1
ATOM 519 C CA . ASP A 1 90 ? 44.993 54.592 63.527 1.00 33.82 90 ASP A CA 1
ATOM 520 C C . ASP A 1 90 ? 45.118 56.107 63.513 1.00 32.03 90 ASP A C 1
ATOM 521 O O . ASP A 1 90 ? 45.406 56.722 64.541 1.00 32.41 90 ASP A O 1
ATOM 526 N N . TRP A 1 91 ? 44.909 56.711 62.352 1.00 28.68 91 TRP A N 1
ATOM 527 C CA . TRP A 1 91 ? 45.010 58.160 62.246 1.00 28.77 91 TRP A CA 1
ATOM 528 C C . TRP A 1 91 ? 43.819 58.842 62.906 1.00 29.94 91 TRP A C 1
ATOM 529 O O . TRP A 1 91 ? 43.866 60.033 63.212 1.00 29.79 91 TRP A O 1
ATOM 540 N N . ALA A 1 92 ? 42.747 58.083 63.112 1.00 30.15 92 ALA A N 1
ATOM 541 C CA . ALA A 1 92 ? 41.543 58.631 63.705 1.00 30.57 92 ALA A CA 1
ATOM 542 C C . ALA A 1 92 ? 41.610 58.691 65.222 1.00 31.55 92 ALA A C 1
ATOM 543 O O . ALA A 1 92 ? 42.177 57.820 65.883 1.00 31.42 92 ALA A O 1
ATOM 545 N N . THR A 1 93 ? 41.027 59.744 65.767 1.00 33.13 93 THR A N 1
ATOM 546 C CA . THR A 1 93 ? 40.984 59.927 67.202 1.00 34.37 93 THR A CA 1
ATOM 547 C C . THR A 1 93 ? 39.514 59.912 67.611 1.00 34.76 93 THR A C 1
ATOM 548 O O . THR A 1 93 ? 38.785 60.886 67.403 1.00 35.94 93 THR A O 1
ATOM 552 N N . VAL A 1 94 ? 39.084 58.781 68.166 1.00 32.94 94 VAL A N 1
ATOM 553 C CA . VAL A 1 94 ? 37.701 58.597 68.591 1.00 32.52 94 VAL A CA 1
ATOM 554 C C . VAL A 1 94 ? 37.586 58.464 70.100 1.00 34.61 94 VAL A C 1
ATOM 555 O O . VAL A 1 94 ? 38.208 57.591 70.708 1.00 35.15 94 VAL A O 1
ATOM 559 N N . LEU A 1 95 ? 36.781 59.335 70.697 1.00 35.47 95 LEU A N 1
ATOM 560 C CA . LEU A 1 95 ? 36.564 59.326 72.134 1.00 37.80 95 LEU A CA 1
ATOM 561 C C . LEU A 1 95 ? 35.323 58.499 72.462 1.00 39.22 95 LEU A C 1
ATOM 562 O O . LEU A 1 95 ? 35.345 57.671 73.371 1.00 40.71 95 LEU A O 1
ATOM 567 N N . SER A 1 96 ? 34.246 58.715 71.712 1.00 40.57 96 SER A N 1
ATOM 568 C CA . SER A 1 96 ? 33.009 57.970 71.924 1.00 41.20 96 SER A CA 1
ATOM 569 C C . SER A 1 96 ? 33.136 56.614 71.236 1.00 42.02 96 SER A C 1
ATOM 570 O O . SER A 1 96 ? 32.849 56.485 70.043 1.00 41.67 96 SER A O 1
ATOM 573 N N . THR A 1 97 ? 33.561 55.604 71.991 1.00 41.92 97 THR A N 1
ATOM 574 C CA . THR A 1 97 ? 33.731 54.261 71.444 1.00 43.02 97 THR A CA 1
ATOM 575 C C . THR A 1 97 ? 32.469 53.401 71.507 1.00 42.62 97 THR A C 1
ATOM 576 O O . THR A 1 97 ? 32.497 52.247 71.083 1.00 44.02 97 THR A O 1
ATOM 580 N N . ASN A 1 98 ? 31.372 53.947 72.032 1.00 41.58 98 ASN A N 1
ATOM 581 C CA . ASN A 1 98 ? 30.115 53.198 72.114 1.00 40.66 98 ASN A CA 1
ATOM 582 C C . ASN A 1 98 ? 29.556 52.929 70.722 1.00 37.83 98 ASN A C 1
ATOM 583 O O . ASN A 1 98 ? 29.539 53.814 69.875 1.00 37.94 98 ASN A O 1
ATOM 588 N N . VAL A 1 99 ? 29.109 51.703 70.489 1.00 35.17 99 VAL A N 1
ATOM 589 C CA . VAL A 1 99 ? 28.530 51.352 69.203 1.00 32.32 99 VAL A CA 1
ATOM 590 C C . VAL A 1 99 ? 27.054 51.717 69.223 1.00 31.10 99 VAL A C 1
ATOM 591 O O . VAL A 1 99 ? 26.351 51.422 70.187 1.00 29.66 99 VAL A O 1
ATOM 595 N N . ILE A 1 100 ? 26.588 52.372 68.163 1.00 29.36 100 ILE A N 1
ATOM 596 C CA . ILE A 1 100 ? 25.186 52.767 68.066 1.00 28.33 100 ILE A CA 1
ATOM 597 C C . ILE A 1 100 ? 24.633 52.392 66.709 1.00 27.22 100 ILE A C 1
ATOM 598 O O . ILE A 1 100 ? 25.347 51.860 65.855 1.00 26.74 100 ILE A O 1
ATOM 603 N N . ARG A 1 101 ? 23.347 52.661 66.524 1.00 25.60 101 ARG A N 1
ATOM 604 C CA . ARG A 1 101 ? 22.693 52.397 65.257 1.00 25.33 101 ARG A CA 1
ATOM 605 C C . ARG A 1 101 ? 22.407 53.747 64.624 1.00 23.83 101 ARG A C 1
ATOM 606 O O . ARG A 1 101 ? 21.988 54.679 65.304 1.00 23.82 101 ARG A O 1
ATOM 614 N N . LYS A 1 102 ? 22.674 53.872 63.331 1.00 22.85 102 LYS A N 1
ATOM 615 C CA . LYS A 1 102 ? 22.398 55.128 62.655 1.00 22.23 102 LYS A CA 1
ATOM 616 C C . LYS A 1 102 ? 21.987 54.862 61.223 1.00 23.07 102 LYS A C 1
ATOM 617 O O . LYS A 1 102 ? 22.198 53.770 60.699 1.00 25.97 102 LYS A O 1
ATOM 623 N N . PRO A 1 103 ? 21.363 55.856 60.572 1.00 23.38 103 PRO A N 1
ATOM 624 C CA . PRO A 1 103 ? 20.947 55.649 59.188 1.00 21.99 103 PRO A CA 1
ATOM 625 C C . PRO A 1 103 ? 22.113 55.491 58.237 1.00 21.12 103 PRO A C 1
ATOM 626 O O . PRO A 1 103 ? 23.215 55.992 58.490 1.00 20.89 103 PRO A O 1
ATOM 630 N N . THR A 1 104 ? 21.860 54.746 57.170 1.00 17.44 104 THR A N 1
ATOM 631 C CA . THR A 1 104 ? 22.843 54.547 56.127 1.00 18.72 104 THR A CA 1
ATOM 632 C C . THR A 1 104 ? 23.064 55.979 55.652 1.00 17.80 104 THR A C 1
ATOM 633 O O . THR A 1 104 ? 22.115 56.676 55.300 1.00 17.15 104 THR A O 1
ATOM 637 N N . PRO A 1 105 ? 24.313 56.444 55.636 1.00 19.08 105 PRO A N 1
ATOM 638 C CA . PRO A 1 105 ? 24.525 57.828 55.191 1.00 18.43 105 PRO A CA 1
ATOM 639 C C . PRO A 1 105 ? 24.402 58.146 53.704 1.00 18.25 105 PRO A C 1
ATOM 640 O O . PRO A 1 105 ? 24.667 57.321 52.839 1.00 18.27 105 PRO A O 1
ATOM 644 N N . VAL A 1 106 ? 23.969 59.364 53.421 1.00 18.08 106 VAL A N 1
ATOM 645 C CA . VAL A 1 106 ? 23.876 59.838 52.054 1.00 17.87 106 VAL A CA 1
ATOM 646 C C . VAL A 1 106 ? 24.635 61.151 52.131 1.00 17.71 106 VAL A C 1
ATOM 647 O O . VAL A 1 106 ? 24.312 62.013 52.943 1.00 16.82 106 VAL A O 1
ATOM 651 N N . VAL A 1 107 ? 25.662 61.281 51.305 1.00 18.47 107 VAL A N 1
ATOM 652 C CA . VAL A 1 107 ? 26.497 62.472 51.289 1.00 20.57 107 VAL A CA 1
ATOM 653 C C . VAL A 1 107 ? 26.360 63.182 49.950 1.00 21.23 107 VAL A C 1
ATOM 654 O O . VAL A 1 107 ? 26.471 62.551 48.903 1.00 21.83 107 VAL A O 1
ATOM 658 N N . ASP A 1 108 ? 26.100 64.486 49.971 1.00 22.36 108 ASP A N 1
ATOM 659 C CA . ASP A 1 108 ? 25.991 65.223 48.718 1.00 24.70 108 ASP A CA 1
ATOM 660 C C . ASP A 1 108 ? 27.345 65.813 48.339 1.00 26.43 108 ASP A C 1
ATOM 661 O O . ASP A 1 108 ? 28.072 66.321 49.186 1.00 26.42 108 ASP A O 1
ATOM 666 N N . LEU A 1 109 ? 27.678 65.735 47.058 1.00 28.43 109 LEU A N 1
ATOM 667 C CA . LEU A 1 109 ? 28.929 66.279 46.557 1.00 30.82 109 LEU A CA 1
ATOM 668 C C . LEU A 1 109 ? 28.544 67.550 45.787 1.00 32.32 109 LEU A C 1
ATOM 669 O O . LEU A 1 109 ? 28.192 67.495 44.613 1.00 32.95 109 LEU A O 1
ATOM 674 N N . PRO A 1 110 ? 28.598 68.713 46.449 1.00 33.76 110 PRO A N 1
ATOM 675 C CA . PRO A 1 110 ? 28.240 69.978 45.794 1.00 35.86 110 PRO A CA 1
ATOM 676 C C . PRO A 1 110 ? 29.271 70.469 44.771 1.00 35.91 110 PRO A C 1
ATOM 677 O O . PRO A 1 110 ? 30.466 70.208 44.901 1.00 33.77 110 PRO A O 1
ATOM 681 N N . LEU A 1 111 ? 28.801 71.179 43.752 1.00 35.80 111 LEU A N 1
ATOM 682 C CA . LEU A 1 111 ? 29.697 71.704 42.729 1.00 38.54 111 LEU A CA 1
ATOM 683 C C . LEU A 1 111 ? 30.690 72.674 43.381 1.00 37.99 111 LEU A C 1
ATOM 684 O O . LEU A 1 111 ? 30.356 73.358 44.347 1.00 38.07 111 LEU A O 1
ATOM 689 N N . GLY A 1 112 ? 31.916 72.705 42.869 1.00 38.87 112 GLY A N 1
ATOM 690 C CA . GLY A 1 112 ? 32.922 73.602 43.414 1.00 38.72 112 GLY A CA 1
ATOM 691 C C . GLY A 1 112 ? 33.666 73.122 44.652 1.00 38.69 112 GLY A C 1
ATOM 692 O O . GLY A 1 112 ? 34.567 73.812 45.134 1.00 38.95 112 GLY A O 1
ATOM 693 N N . VAL A 1 113 ? 33.305 71.951 45.171 1.00 36.19 113 VAL A N 1
ATOM 694 C CA . VAL A 1 113 ? 33.970 71.414 46.355 1.00 34.67 113 VAL A CA 1
ATOM 695 C C . VAL A 1 113 ? 35.447 71.150 46.059 1.00 34.02 113 VAL A C 1
ATOM 696 O O . VAL A 1 113 ? 35.799 70.681 44.975 1.00 34.85 113 VAL A O 1
ATOM 700 N N . SER A 1 114 ? 36.310 71.461 47.021 1.00 33.99 114 SER A N 1
ATOM 701 C CA . SER A 1 114 ? 37.743 71.250 46.848 1.00 34.16 114 SER A CA 1
ATOM 702 C C . SER A 1 114 ? 38.097 69.780 47.047 1.00 34.06 114 SER A C 1
ATOM 703 O O . SER A 1 114 ? 37.415 69.056 47.779 1.00 32.92 114 SER A O 1
ATOM 706 N N . GLU A 1 115 ? 39.173 69.353 46.394 1.00 34.18 115 GLU A N 1
ATOM 707 C CA . GLU A 1 115 ? 39.638 67.977 46.476 1.00 34.03 115 GLU A CA 1
ATOM 708 C C . GLU A 1 115 ? 39.906 67.560 47.917 1.00 33.37 115 GLU A C 1
ATOM 709 O O . GLU A 1 115 ? 39.581 66.442 48.314 1.00 30.82 115 GLU A O 1
ATOM 715 N N . ASP A 1 116 ? 40.499 68.459 48.698 1.00 33.12 116 ASP A N 1
ATOM 716 C CA . ASP A 1 116 ? 40.792 68.164 50.092 1.00 32.62 116 ASP A CA 1
ATOM 717 C C . ASP A 1 116 ? 39.513 67.913 50.897 1.00 31.02 116 ASP A C 1
ATOM 718 O O . ASP A 1 116 ? 39.516 67.108 51.827 1.00 29.54 116 ASP A O 1
ATOM 723 N N . ARG A 1 117 ? 38.422 68.599 50.564 1.00 29.64 117 ARG A N 1
ATOM 724 C CA . ARG A 1 117 ? 37.179 68.380 51.312 1.00 30.11 117 ARG A CA 1
ATOM 725 C C . ARG A 1 117 ? 36.517 67.089 50.847 1.00 28.30 117 ARG A C 1
ATOM 726 O O . ARG A 1 117 ? 35.703 66.511 51.560 1.00 29.91 117 ARG A O 1
ATOM 734 N N . VAL A 1 118 ? 36.881 66.639 49.652 1.00 26.73 118 VAL A N 1
ATOM 735 C CA . VAL A 1 118 ? 36.331 65.407 49.109 1.00 26.52 118 VAL A CA 1
ATOM 736 C C . VAL A 1 118 ? 37.069 64.190 49.664 1.00 26.64 118 VAL A C 1
ATOM 737 O O . VAL A 1 118 ? 36.455 63.297 50.251 1.00 23.59 118 VAL A O 1
ATOM 741 N N . VAL A 1 119 ? 38.390 64.171 49.506 1.00 26.24 119 VAL A N 1
ATOM 742 C CA . VAL A 1 119 ? 39.183 63.035 49.963 1.00 27.92 119 VAL A CA 1
ATOM 743 C C . VAL A 1 119 ? 39.728 63.150 51.379 1.00 27.66 119 VAL A C 1
ATOM 744 O O . VAL A 1 119 ? 40.082 62.143 51.998 1.00 27.72 119 VAL A O 1
ATOM 748 N N . GLY A 1 120 ? 39.786 64.372 51.892 1.00 29.31 120 GLY A N 1
ATOM 749 C CA . GLY A 1 120 ? 40.324 64.591 53.222 1.00 31.45 120 GLY A CA 1
ATOM 750 C C . GLY A 1 120 ? 41.764 65.021 53.029 1.00 33.76 120 GLY A C 1
ATOM 751 O O . GLY A 1 120 ? 42.354 64.735 51.984 1.00 34.00 120 GLY A O 1
ATOM 752 N N . ALA A 1 121 ? 42.339 65.705 54.009 1.00 35.37 121 ALA A N 1
ATOM 753 C CA . ALA A 1 121 ? 43.718 66.153 53.874 1.00 38.54 121 ALA A CA 1
ATOM 754 C C . ALA A 1 121 ? 44.435 66.262 55.208 1.00 40.20 121 ALA A C 1
ATOM 755 O O . ALA A 1 121 ? 43.819 66.506 56.248 1.00 38.02 121 ALA A O 1
ATOM 757 N N . LEU A 1 122 ? 45.747 66.069 55.166 1.00 43.41 122 LEU A N 1
ATOM 758 C CA . LEU A 1 122 ? 46.564 66.149 56.362 1.00 46.81 122 LEU A CA 1
ATOM 759 C C . LEU A 1 122 ? 46.915 67.595 56.666 1.00 49.02 122 LEU A C 1
ATOM 760 O O . LEU A 1 122 ? 47.381 68.328 55.793 1.00 49.94 122 LEU A O 1
ATOM 765 N N . ASP A 1 123 ? 46.681 68.000 57.907 1.00 51.94 123 ASP A N 1
ATOM 766 C CA . ASP A 1 123 ? 46.999 69.350 58.344 1.00 56.42 123 ASP A CA 1
ATOM 767 C C . ASP A 1 123 ? 48.513 69.377 58.554 1.00 57.92 123 ASP A C 1
ATOM 768 O O . ASP A 1 123 ? 48.992 69.284 59.684 1.00 59.33 123 ASP A O 1
ATOM 773 N N . ILE A 1 124 ? 49.253 69.494 57.454 1.00 59.96 124 ILE A N 1
ATOM 774 C CA . ILE A 1 124 ? 50.716 69.503 57.481 1.00 62.93 124 ILE A CA 1
ATOM 775 C C . ILE A 1 124 ? 51.313 70.301 58.635 1.00 64.79 124 ILE A C 1
ATOM 776 O O . ILE A 1 124 ? 52.420 70.013 59.090 1.00 65.27 124 ILE A O 1
ATOM 781 N N . GLU A 1 125 ? 50.578 71.304 59.105 1.00 66.93 125 GLU A N 1
ATOM 782 C CA . GLU A 1 125 ? 51.040 72.135 60.211 1.00 68.80 125 GLU A CA 1
ATOM 783 C C . GLU A 1 125 ? 51.027 71.358 61.525 1.00 69.24 125 GLU A C 1
ATOM 784 O O . GLU A 1 125 ? 52.025 71.309 62.245 1.00 69.51 125 GLU A O 1
ATOM 790 N N . ARG A 1 126 ? 49.887 70.749 61.828 1.00 69.55 126 ARG A N 1
ATOM 791 C CA . ARG A 1 126 ? 49.723 69.986 63.057 1.00 69.48 126 ARG A CA 1
ATOM 792 C C . ARG A 1 126 ? 50.333 68.593 62.929 1.00 69.25 126 ARG A C 1
ATOM 793 O O . ARG A 1 126 ? 50.529 67.894 63.926 1.00 69.10 126 ARG A O 1
ATOM 801 N N . ALA A 1 127 ? 50.634 68.198 61.697 1.00 69.29 127 ALA A N 1
ATOM 802 C CA . ALA A 1 127 ? 51.223 66.891 61.435 1.00 70.09 127 ALA A CA 1
ATOM 803 C C . ALA A 1 127 ? 52.646 66.826 61.975 1.00 70.98 127 ALA A C 1
ATOM 804 O O . ALA A 1 127 ? 53.084 65.785 62.466 1.00 70.82 127 ALA A O 1
ATOM 806 N N . ILE A 1 128 ? 53.372 67.936 61.879 1.00 71.73 128 ILE A N 1
ATOM 807 C CA . ILE A 1 128 ? 54.742 67.961 62.375 1.00 72.27 128 ILE A CA 1
ATOM 808 C C . ILE A 1 128 ? 54.698 68.024 63.895 1.00 72.18 128 ILE A C 1
ATOM 809 O O . ILE A 1 128 ? 55.607 67.543 64.569 1.00 72.54 128 ILE A O 1
ATOM 814 N N . SER A 1 129 ? 53.634 68.616 64.433 1.00 71.98 129 SER A N 1
ATOM 815 C CA . SER A 1 129 ? 53.469 68.685 65.878 1.00 71.94 129 SER A CA 1
ATOM 816 C C . SER A 1 129 ? 53.467 67.221 66.292 1.00 71.22 129 SER A C 1
ATOM 817 O O . SER A 1 129 ? 54.455 66.711 66.830 1.00 71.68 129 SER A O 1
ATOM 820 N N . LYS A 1 130 ? 52.356 66.546 66.012 1.00 70.56 130 LYS A N 1
ATOM 821 C CA . LYS A 1 130 ? 52.222 65.124 66.304 1.00 69.62 130 LYS A CA 1
ATOM 822 C C . LYS A 1 130 ? 51.418 64.437 65.181 1.00 67.81 130 LYS A C 1
ATOM 823 O O . LYS A 1 130 ? 50.191 64.326 65.223 1.00 67.02 130 LYS A O 1
ATOM 829 N N . GLY A 1 131 ? 52.180 64.006 64.176 1.00 66.13 131 GLY A N 1
ATOM 830 C CA . GLY A 1 131 ? 51.725 63.331 62.965 1.00 63.61 131 GLY A CA 1
ATOM 831 C C . GLY A 1 131 ? 50.329 62.847 62.606 1.00 62.16 131 GLY A C 1
ATOM 832 O O . GLY A 1 131 ? 49.321 63.525 62.816 1.00 63.30 131 GLY A O 1
ATOM 833 N N . GLU A 1 132 ? 50.319 61.656 62.008 1.00 59.31 132 GLU A N 1
ATOM 834 C CA . GLU A 1 132 ? 49.136 60.937 61.521 1.00 56.54 132 GLU A CA 1
ATOM 835 C C . GLU A 1 132 ? 47.774 61.383 62.044 1.00 53.97 132 GLU A C 1
ATOM 836 O O . GLU A 1 132 ? 46.813 61.474 61.282 1.00 53.41 132 GLU A O 1
ATOM 842 N N . LYS A 1 133 ? 47.689 61.651 63.341 1.00 51.07 133 LYS A N 1
ATOM 843 C CA . LYS A 1 133 ? 46.437 62.086 63.947 1.00 48.40 133 LYS A CA 1
ATOM 844 C C . LYS A 1 133 ? 46.012 63.460 63.437 1.00 46.04 133 LYS A C 1
ATOM 845 O O . LYS A 1 133 ? 44.971 63.982 63.840 1.00 44.20 133 LYS A O 1
ATOM 851 N N . ALA A 1 134 ? 46.817 64.036 62.547 1.00 43.17 134 ALA A N 1
ATOM 852 C CA . ALA A 1 134 ? 46.531 65.353 61.988 1.00 39.87 134 ALA A CA 1
ATOM 853 C C . ALA A 1 134 ? 45.698 65.289 60.710 1.00 37.97 134 ALA A C 1
ATOM 854 O O . ALA A 1 134 ? 45.350 66.324 60.143 1.00 38.81 134 ALA A O 1
ATOM 856 N N . PHE A 1 135 ? 45.378 64.082 60.256 1.00 34.59 135 PHE A N 1
ATOM 857 C CA . PHE A 1 135 ? 44.580 63.924 59.044 1.00 31.94 135 PHE A CA 1
ATOM 858 C C . PHE A 1 135 ? 43.145 64.411 59.256 1.00 30.08 135 PHE A C 1
ATOM 859 O O . PHE A 1 135 ? 42.504 64.062 60.238 1.00 28.32 135 PHE A O 1
ATOM 867 N N . GLU A 1 136 ? 42.654 65.226 58.334 1.00 29.68 136 GLU A N 1
ATOM 868 C CA . GLU A 1 136 ? 41.290 65.732 58.408 1.00 31.36 136 GLU A CA 1
ATOM 869 C C . GLU A 1 136 ? 40.442 65.052 57.339 1.00 29.90 136 GLU A C 1
ATOM 870 O O . GLU A 1 136 ? 40.505 65.414 56.165 1.00 29.48 136 GLU A O 1
ATOM 876 N N . PRO A 1 137 ? 39.629 64.055 57.741 1.00 29.18 137 PRO A N 1
ATOM 877 C CA . PRO A 1 137 ? 38.763 63.315 56.819 1.00 27.01 137 PRO A CA 1
ATOM 878 C C . PRO A 1 137 ? 37.792 64.205 56.050 1.00 26.14 137 PRO A C 1
ATOM 879 O O . PRO A 1 137 ? 37.405 65.284 56.511 1.00 26.06 137 PRO A O 1
ATOM 883 N N . GLY A 1 138 ? 37.408 63.747 54.867 1.00 23.81 138 GLY A N 1
ATOM 884 C CA . GLY A 1 138 ? 36.495 64.510 54.040 1.00 23.40 138 GLY A CA 1
ATOM 885 C C . GLY A 1 138 ? 35.218 63.756 53.739 1.00 20.25 138 GLY A C 1
ATOM 886 O O . GLY A 1 138 ? 34.830 62.866 54.484 1.00 22.42 138 GLY A O 1
ATOM 887 N N . LEU A 1 139 ? 34.581 64.104 52.629 1.00 20.59 139 LEU A N 1
ATOM 888 C CA . LEU A 1 139 ? 33.324 63.491 52.214 1.00 21.34 139 LEU A CA 1
ATOM 889 C C . LEU A 1 139 ? 33.372 61.979 52.022 1.00 23.18 139 LEU A C 1
ATOM 890 O O . LEU A 1 139 ? 32.406 61.277 52.331 1.00 22.88 139 LEU A O 1
ATOM 895 N N . LEU A 1 140 ? 34.485 61.483 51.492 1.00 22.41 140 LEU A N 1
ATOM 896 C CA . LEU A 1 140 ? 34.656 60.051 51.265 1.00 23.52 140 LEU A CA 1
ATOM 897 C C . LEU A 1 140 ? 34.537 59.281 52.580 1.00 21.47 140 LEU A C 1
ATOM 898 O O . LEU A 1 140 ? 34.028 58.160 52.610 1.00 22.24 140 LEU A O 1
ATOM 903 N N . ALA A 1 141 ? 35.014 59.887 53.661 1.00 19.30 141 ALA A N 1
ATOM 904 C CA . ALA A 1 141 ? 34.943 59.270 54.979 1.00 19.94 141 ALA A CA 1
ATOM 905 C C . ALA A 1 141 ? 33.479 59.154 55.401 1.00 19.24 141 ALA A C 1
ATOM 906 O O . ALA A 1 141 ? 33.056 58.125 55.925 1.00 17.49 141 ALA A O 1
ATOM 908 N N . ARG A 1 142 ? 32.719 60.221 55.165 1.00 19.17 142 ARG A N 1
ATOM 909 C CA . ARG A 1 142 ? 31.302 60.272 55.512 1.00 21.16 142 ARG A CA 1
ATOM 910 C C . ARG A 1 142 ? 30.442 59.323 54.676 1.00 20.49 142 ARG A C 1
ATOM 911 O O . ARG A 1 142 ? 29.446 58.786 55.159 1.00 20.56 142 ARG A O 1
ATOM 919 N N . ALA A 1 143 ? 30.833 59.125 53.424 1.00 19.80 143 ALA A N 1
ATOM 920 C CA . ALA A 1 143 ? 30.090 58.261 52.513 1.00 21.09 143 ALA A CA 1
ATOM 921 C C . ALA A 1 143 ? 30.309 56.764 52.735 1.00 19.02 143 ALA A C 1
ATOM 922 O O . ALA A 1 143 ? 29.558 55.947 52.208 1.00 16.59 143 ALA A O 1
ATOM 924 N N . ASN A 1 144 ? 31.328 56.405 53.510 1.00 17.84 144 ASN A N 1
ATOM 925 C CA . ASN A 1 144 ? 31.611 54.994 53.766 1.00 18.47 144 ASN A CA 1
ATOM 926 C C . ASN A 1 144 ? 30.383 54.294 54.349 1.00 19.23 144 ASN A C 1
ATOM 927 O O . ASN A 1 144 ? 29.771 54.783 55.310 1.00 19.44 144 ASN A O 1
ATOM 932 N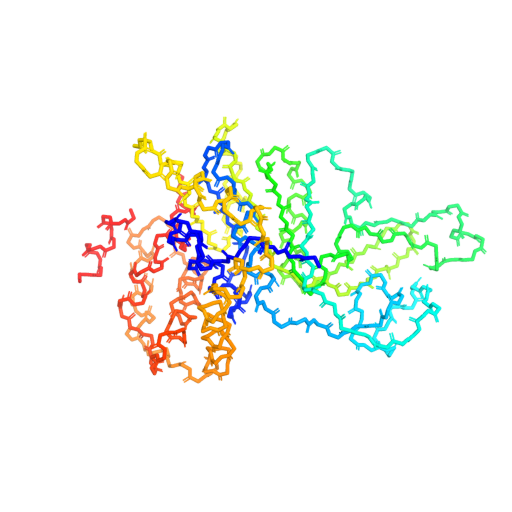 N . ARG A 1 145 ? 30.037 53.156 53.746 1.00 17.96 145 ARG A N 1
ATOM 933 C CA . ARG A 1 145 ? 28.893 52.340 54.134 1.00 17.90 145 ARG A CA 1
ATOM 934 C C . ARG A 1 145 ? 27.567 53.006 53.776 1.00 18.98 145 ARG A C 1
ATOM 935 O O . ARG A 1 145 ? 26.523 52.698 54.354 1.00 20.01 145 ARG A O 1
ATOM 943 N N . GLY A 1 146 ? 27.612 53.912 52.806 1.00 16.94 146 GLY A N 1
ATOM 944 C CA . GLY A 1 146 ? 26.410 54.606 52.401 1.00 17.53 146 GLY A CA 1
ATOM 945 C C . GLY A 1 146 ? 26.411 54.996 50.939 1.00 17.95 146 GLY A C 1
ATOM 946 O O . GLY A 1 146 ? 26.878 54.246 50.080 1.00 15.84 146 GLY A O 1
ATOM 947 N N . TYR A 1 147 ? 25.892 56.187 50.666 1.00 17.03 147 TYR A N 1
ATOM 948 C CA . TYR A 1 147 ? 25.784 56.693 49.309 1.00 17.40 147 TYR A CA 1
ATOM 949 C C . TYR A 1 147 ? 26.464 58.034 49.090 1.00 18.48 147 TYR A C 1
ATOM 950 O O . TYR A 1 147 ? 26.519 58.868 49.991 1.00 18.14 147 TYR A O 1
ATOM 959 N N . LEU A 1 148 ? 26.972 58.239 47.879 1.00 18.00 148 LEU A N 1
ATOM 960 C CA . LEU A 1 148 ? 27.584 59.512 47.517 1.00 18.05 148 LEU A CA 1
ATOM 961 C C . LEU A 1 148 ? 26.784 60.015 46.320 1.00 18.79 148 LEU A C 1
ATOM 962 O O . LEU A 1 148 ? 26.752 59.366 45.270 1.00 18.41 148 LEU A O 1
ATOM 967 N N . TYR A 1 149 ? 26.112 61.151 46.492 1.00 19.34 149 TYR A N 1
ATOM 968 C CA . TYR A 1 149 ? 25.299 61.728 45.428 1.00 22.60 149 TYR A CA 1
ATOM 969 C C . TYR A 1 149 ? 25.924 63.009 44.877 1.00 24.11 149 TYR A C 1
ATOM 970 O O . TYR A 1 149 ? 26.266 63.916 45.627 1.00 23.43 149 TYR A O 1
ATOM 979 N N . ILE A 1 150 ? 26.050 63.071 43.557 1.00 26.36 150 ILE A N 1
ATOM 980 C CA . ILE A 1 150 ? 26.625 64.225 42.879 1.00 27.56 150 ILE A CA 1
ATOM 981 C C . ILE A 1 150 ? 25.537 64.818 41.992 1.00 28.07 150 ILE A C 1
ATOM 982 O O . ILE A 1 150 ? 25.158 64.220 40.989 1.00 26.89 150 ILE A O 1
ATOM 987 N N . ASP A 1 151 ? 25.031 65.993 42.356 1.00 30.57 151 ASP A N 1
ATOM 988 C CA . ASP A 1 151 ? 23.957 66.600 41.575 1.00 33.41 151 ASP A CA 1
ATOM 989 C C . ASP A 1 151 ? 24.356 67.081 40.190 1.00 33.87 151 ASP A C 1
ATOM 990 O O . ASP A 1 151 ? 23.562 67.012 39.257 1.00 34.82 151 ASP A O 1
ATOM 995 N N . GLU A 1 152 ? 25.572 67.582 40.044 1.00 34.89 152 GLU A N 1
ATOM 996 C CA . GLU A 1 152 ? 26.003 68.058 38.735 1.00 38.79 152 GLU A CA 1
ATOM 997 C C . GLU A 1 152 ? 27.347 67.447 38.396 1.00 40.27 152 GLU A C 1
ATOM 998 O O . GLU A 1 152 ? 28.356 68.138 38.266 1.00 40.62 152 GLU A O 1
ATOM 1004 N N . CYS A 1 153 ? 27.326 66.128 38.250 1.00 42.24 153 CYS A N 1
ATOM 1005 C CA . CYS A 1 153 ? 28.503 65.335 37.951 1.00 43.78 153 CYS A CA 1
ATOM 1006 C C . CYS A 1 153 ? 29.250 65.818 36.712 1.00 44.52 153 CYS A C 1
ATOM 1007 O O . CYS A 1 153 ? 30.480 65.879 36.703 1.00 44.72 153 CYS A O 1
ATOM 1010 N N . ASN A 1 154 ? 28.501 66.161 35.671 1.00 45.27 154 ASN A N 1
ATOM 1011 C CA . ASN A 1 154 ? 29.089 66.641 34.425 1.00 46.53 154 ASN A CA 1
ATOM 1012 C C . ASN A 1 154 ? 29.698 68.035 34.539 1.00 46.19 154 ASN A C 1
ATOM 1013 O O . ASN A 1 154 ? 30.208 68.571 33.567 1.00 47.88 154 ASN A O 1
ATOM 1018 N N . LEU A 1 155 ? 29.632 68.645 35.710 1.00 46.48 155 LEU A N 1
ATOM 1019 C CA . LEU A 1 155 ? 30.228 69.962 35.859 1.00 46.24 155 LEU A CA 1
ATOM 1020 C C . LEU A 1 155 ? 31.470 69.817 36.718 1.00 46.21 155 LEU A C 1
ATOM 1021 O O . LEU A 1 155 ? 32.272 70.739 36.842 1.00 46.81 155 LEU A O 1
ATOM 1026 N N . LEU A 1 156 ? 31.617 68.630 37.294 1.00 45.91 156 LEU A N 1
ATOM 1027 C CA . LEU A 1 156 ? 32.736 68.301 38.158 1.00 46.77 156 LEU A CA 1
ATOM 1028 C C . LEU A 1 156 ? 34.015 68.151 37.336 1.00 47.34 156 LEU A C 1
ATOM 1029 O O . LEU A 1 156 ? 33.970 67.781 36.158 1.00 46.35 156 LEU A O 1
ATOM 1034 N N . GLU A 1 157 ? 35.150 68.446 37.965 1.00 48.12 157 GLU A N 1
ATOM 1035 C CA . GLU A 1 157 ? 36.450 68.351 37.301 1.00 50.39 157 GLU A CA 1
ATOM 1036 C C . GLU A 1 157 ? 36.844 66.895 37.055 1.00 50.54 157 GLU A C 1
ATOM 1037 O O . GLU A 1 157 ? 36.728 66.056 37.949 1.00 50.05 157 GLU A O 1
ATOM 1043 N N . ASP A 1 158 ? 37.318 66.612 35.842 1.00 50.88 158 ASP A N 1
ATOM 1044 C CA . ASP A 1 158 ? 37.724 65.265 35.446 1.00 51.52 158 ASP A CA 1
ATOM 1045 C C . ASP A 1 158 ? 38.474 64.485 36.525 1.00 50.44 158 ASP A C 1
ATOM 1046 O O . ASP A 1 158 ? 38.107 63.345 36.836 1.00 50.67 158 ASP A O 1
ATOM 1051 N N . HIS A 1 159 ? 39.512 65.092 37.099 1.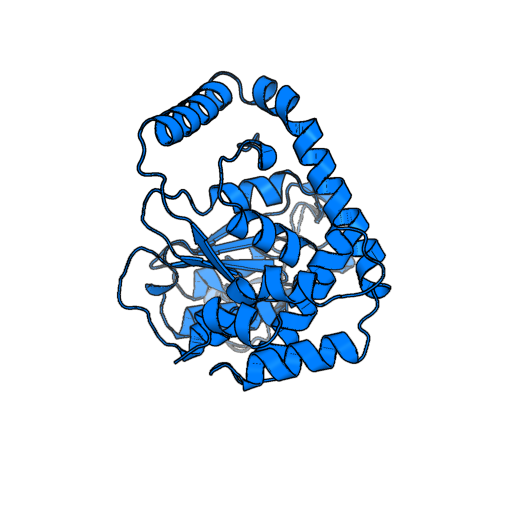00 48.67 159 HIS A N 1
ATOM 1052 C CA . HIS A 1 159 ? 40.304 64.413 38.115 1.00 46.81 159 HIS A CA 1
ATOM 1053 C C . HIS A 1 159 ? 39.542 64.093 39.399 1.00 44.50 159 HIS A C 1
ATOM 1054 O O . HIS A 1 159 ? 39.916 63.175 40.129 1.00 43.38 159 HIS A O 1
ATOM 1061 N N . ILE A 1 160 ? 38.474 64.834 39.686 1.00 41.03 160 ILE A N 1
ATOM 1062 C CA . ILE A 1 160 ? 37.697 64.537 40.887 1.00 37.66 160 ILE A CA 1
ATOM 1063 C C . ILE A 1 160 ? 36.791 63.342 40.591 1.00 36.15 160 ILE A C 1
ATOM 1064 O O . ILE A 1 160 ? 36.734 62.394 41.367 1.00 36.41 160 ILE A O 1
ATOM 1069 N N . VAL A 1 161 ? 36.107 63.385 39.453 1.00 35.11 161 VAL A N 1
ATOM 1070 C CA . VAL A 1 161 ? 35.215 62.303 39.054 1.00 36.32 161 VAL A CA 1
ATOM 1071 C C . VAL A 1 161 ? 36.013 61.005 38.954 1.00 37.02 161 VAL A C 1
ATOM 1072 O O . VAL A 1 161 ? 35.601 59.960 39.468 1.00 36.43 161 VAL A O 1
ATOM 1076 N N . ASP A 1 162 ? 37.158 61.089 38.281 1.00 37.32 162 ASP A N 1
ATOM 1077 C CA . ASP A 1 162 ? 38.046 59.946 38.104 1.00 38.40 162 ASP A CA 1
ATOM 1078 C C . ASP A 1 162 ? 38.391 59.333 39.460 1.00 35.86 162 ASP A C 1
ATOM 1079 O O . ASP A 1 162 ? 38.349 58.114 39.642 1.00 33.52 162 ASP A O 1
ATOM 1084 N N . LEU A 1 163 ? 38.726 60.195 40.412 1.00 34.43 163 LEU A N 1
ATOM 1085 C CA . LEU A 1 163 ? 39.081 59.754 41.752 1.00 33.97 163 LEU A CA 1
ATOM 1086 C C . LEU A 1 163 ? 37.895 59.086 42.446 1.00 32.07 163 LEU A C 1
ATOM 1087 O O . LEU A 1 163 ? 38.042 58.039 43.076 1.00 30.17 163 LEU A O 1
ATOM 1092 N N . LEU A 1 164 ? 36.716 59.691 42.328 1.00 31.64 164 LEU A N 1
ATOM 1093 C CA . LEU A 1 164 ? 35.524 59.137 42.963 1.00 30.47 164 LEU A CA 1
ATOM 1094 C C . LEU A 1 164 ? 35.162 57.780 42.355 1.00 29.47 164 LEU A C 1
ATOM 1095 O O . LEU A 1 164 ? 34.781 56.852 43.066 1.00 29.28 164 LEU A O 1
ATOM 1100 N N . LEU A 1 165 ? 35.292 57.661 41.041 1.00 27.36 165 LEU A N 1
ATOM 1101 C CA . LEU A 1 165 ? 34.991 56.400 40.379 1.00 28.07 165 LEU A CA 1
ATOM 1102 C C . LEU A 1 165 ? 35.934 55.314 40.885 1.00 28.03 165 LEU A C 1
ATOM 1103 O O . LEU A 1 165 ? 35.517 54.182 41.145 1.00 26.56 165 LEU A O 1
ATOM 1108 N N . ASP A 1 166 ? 37.205 55.673 41.036 1.00 28.30 166 ASP A N 1
ATOM 1109 C CA . ASP A 1 166 ? 38.210 54.739 41.516 1.00 30.75 166 ASP A CA 1
ATOM 1110 C C . ASP A 1 166 ? 37.937 54.240 42.931 1.00 28.95 166 ASP A C 1
ATOM 1111 O O . ASP A 1 166 ? 38.010 53.038 43.196 1.00 27.11 166 ASP A O 1
ATOM 1116 N N . VAL A 1 167 ? 37.628 55.159 43.843 1.00 28.41 167 VAL A N 1
ATOM 1117 C CA . VAL A 1 167 ? 37.354 54.764 45.224 1.00 26.40 167 VAL A CA 1
ATOM 1118 C C . VAL A 1 167 ? 36.052 53.970 45.297 1.00 25.43 167 VAL A C 1
ATOM 1119 O O . VAL A 1 167 ? 35.971 52.967 45.997 1.00 25.64 167 VAL A O 1
ATOM 1123 N N . ALA A 1 168 ? 35.044 54.406 44.553 1.00 26.28 168 ALA A N 1
ATOM 1124 C CA . ALA A 1 168 ? 33.760 53.712 44.537 1.00 27.49 168 ALA A CA 1
ATOM 1125 C C . ALA A 1 168 ? 33.975 52.263 44.103 1.00 29.46 168 ALA A C 1
ATOM 1126 O O . ALA A 1 168 ? 33.290 51.345 44.553 1.00 29.52 168 ALA A O 1
ATOM 1128 N N . GLN A 1 169 ? 34.947 52.069 43.226 1.00 31.85 169 GLN A N 1
ATOM 1129 C CA . GLN A 1 169 ? 35.261 50.748 42.713 1.00 35.15 169 GLN A CA 1
ATOM 1130 C C . GLN A 1 169 ? 36.105 49.946 43.715 1.00 32.27 169 GLN A C 1
ATOM 1131 O O . GLN A 1 169 ? 35.749 48.827 44.078 1.00 32.67 169 GLN A O 1
ATOM 1137 N N . SER A 1 170 ? 37.200 50.536 44.185 1.00 31.96 170 SER A N 1
ATOM 1138 C CA . SER A 1 170 ? 38.105 49.864 45.119 1.00 30.14 170 SER A CA 1
ATOM 1139 C C . SER A 1 170 ? 37.545 49.683 46.523 1.00 29.64 170 SER A C 1
ATOM 1140 O O . SER A 1 170 ? 37.916 48.743 47.231 1.00 28.64 170 SER A O 1
ATOM 1143 N N . GLY A 1 171 ? 36.658 50.584 46.932 1.00 28.09 171 GLY A N 1
ATOM 1144 C CA . GLY A 1 171 ? 36.085 50.489 48.262 1.00 26.65 171 GLY A CA 1
ATOM 1145 C C . GLY A 1 171 ? 37.033 50.988 49.341 1.00 25.74 171 GLY A C 1
ATOM 1146 O O . GLY A 1 171 ? 36.810 50.756 50.532 1.00 26.36 171 GLY A O 1
ATOM 1147 N N . GLU A 1 172 ? 38.093 51.676 48.931 1.00 24.40 172 GLU A N 1
ATOM 1148 C CA . GLU A 1 172 ? 39.062 52.207 49.885 1.00 26.31 172 GLU A CA 1
ATOM 1149 C C . GLU A 1 172 ? 39.632 53.547 49.440 1.00 24.98 172 GLU A C 1
ATOM 1150 O O . GLU A 1 172 ? 39.854 53.767 48.258 1.00 24.91 172 GLU A O 1
ATOM 1156 N N . ASN A 1 173 ? 39.847 54.448 50.396 1.00 25.72 173 ASN A N 1
ATOM 1157 C CA . ASN A 1 173 ? 40.397 55.766 50.103 1.00 26.32 173 ASN A CA 1
ATOM 1158 C C . ASN A 1 173 ? 41.832 55.806 50.604 1.00 27.70 173 ASN A C 1
ATOM 1159 O O . ASN A 1 173 ? 42.099 55.578 51.785 1.00 28.39 173 ASN A O 1
ATOM 1164 N N . VAL A 1 174 ? 42.757 56.081 49.694 1.00 29.83 174 VAL A N 1
ATOM 1165 C CA . VAL A 1 174 ? 44.171 56.149 50.040 1.00 32.67 174 VAL A CA 1
ATOM 1166 C C . VAL A 1 174 ? 44.699 57.539 49.728 1.00 33.37 174 VAL A C 1
ATOM 1167 O O . VAL A 1 174 ? 44.654 57.983 48.582 1.00 34.04 174 VAL A O 1
ATOM 1171 N N . VAL A 1 175 ? 45.180 58.231 50.752 1.00 34.35 175 VAL A N 1
ATOM 1172 C CA . VAL A 1 175 ? 45.724 59.565 50.568 1.00 36.95 175 VAL A CA 1
ATOM 1173 C C . VAL A 1 175 ? 47.213 59.484 50.888 1.00 39.00 175 VAL A C 1
ATOM 1174 O O . VAL A 1 175 ? 47.633 59.668 52.025 1.00 38.02 175 VAL A O 1
ATOM 1178 N N . GLU A 1 176 ? 48.002 59.169 49.869 1.00 42.78 176 GLU A N 1
ATOM 1179 C CA . GLU A 1 176 ? 49.446 59.033 50.019 1.00 47.02 176 GLU A CA 1
ATOM 1180 C C . GLU A 1 176 ? 50.169 60.321 49.666 1.00 48.65 176 GLU A C 1
ATOM 1181 O O . GLU A 1 176 ? 51.099 60.332 48.870 1.00 51.00 176 GLU A O 1
ATOM 1187 N N . ARG A 1 177 ? 49.704 61.419 50.239 1.00 49.41 177 ARG A N 1
ATOM 1188 C CA . ARG A 1 177 ? 50.321 62.710 49.993 1.00 50.41 177 ARG A CA 1
ATOM 1189 C C . ARG A 1 177 ? 50.897 63.217 51.304 1.00 49.34 177 ARG A C 1
ATOM 1190 O O . ARG A 1 177 ? 50.616 62.667 52.373 1.00 48.24 177 ARG A O 1
ATOM 1198 N N . ASP A 1 178 ? 51.707 64.264 51.218 1.00 48.26 178 ASP A N 1
ATOM 1199 C CA . ASP A 1 178 ? 52.290 64.875 52.407 1.00 47.19 178 ASP A CA 1
ATOM 1200 C C . ASP A 1 178 ? 53.147 63.966 53.309 1.00 45.64 178 ASP A C 1
ATOM 1201 O O . ASP A 1 178 ? 53.132 64.110 54.518 1.00 44.59 178 ASP A O 1
ATOM 1206 N N . GLY A 1 179 ? 53.894 63.037 52.721 1.00 43.12 179 GLY A N 1
ATOM 1207 C CA . GLY A 1 179 ? 54.764 62.153 53.487 1.00 40.86 179 GLY A CA 1
ATOM 1208 C C . GLY A 1 179 ? 54.103 61.117 54.369 1.00 40.14 179 GLY A C 1
ATOM 1209 O O . GLY A 1 179 ? 54.761 60.514 55.222 1.00 39.18 179 GLY A O 1
ATOM 1210 N N . LEU A 1 180 ? 52.808 60.905 54.166 1.00 39.28 180 LEU A N 1
ATOM 1211 C CA . LEU A 1 180 ? 52.071 59.914 54.942 1.00 38.76 180 LEU A CA 1
ATOM 1212 C C . LEU A 1 180 ? 51.245 59.008 54.039 1.00 36.92 180 LEU A C 1
ATOM 1213 O O . LEU A 1 180 ? 50.898 59.376 52.916 1.00 36.09 180 LEU A O 1
ATOM 1218 N N . SER A 1 181 ? 50.948 57.813 54.535 1.00 35.38 181 SER A N 1
ATOM 1219 C CA . SER A 1 181 ? 50.124 56.874 53.799 1.00 34.91 181 SER A CA 1
ATOM 1220 C C . SER A 1 181 ? 48.852 56.689 54.618 1.00 33.25 181 SER A C 1
ATOM 1221 O O . SER A 1 181 ? 48.757 55.784 55.450 1.00 32.70 181 SER A O 1
ATOM 1224 N N . ILE A 1 182 ? 47.889 57.575 54.388 1.00 31.16 182 ILE A N 1
ATOM 1225 C CA . ILE A 1 182 ? 46.604 57.544 55.077 1.00 30.11 182 ILE A CA 1
ATOM 1226 C C . ILE A 1 182 ? 45.586 56.732 54.276 1.00 29.05 182 ILE A C 1
ATOM 1227 O O . ILE A 1 182 ? 45.490 56.879 53.061 1.00 28.38 182 ILE A O 1
ATOM 1232 N N . ARG A 1 183 ? 44.837 55.870 54.955 1.00 26.88 183 ARG A N 1
ATOM 1233 C CA . ARG A 1 183 ? 43.818 55.079 54.280 1.00 26.41 183 ARG A CA 1
ATOM 1234 C C . ARG A 1 183 ? 42.682 54.686 55.215 1.00 23.74 183 ARG A C 1
ATOM 1235 O O . ARG A 1 183 ? 42.878 54.569 56.419 1.00 23.51 183 ARG A O 1
ATOM 1243 N N . HIS A 1 184 ? 41.487 54.522 54.651 1.00 22.71 184 HIS A N 1
ATOM 1244 C CA . HIS A 1 184 ? 40.301 54.130 55.418 1.00 22.83 184 HIS A CA 1
ATOM 1245 C C . HIS A 1 184 ? 39.263 53.538 54.460 1.00 21.16 184 HIS A C 1
ATOM 1246 O O . HIS A 1 184 ? 39.294 53.815 53.269 1.00 17.97 184 HIS A O 1
ATOM 1253 N N . PRO A 1 185 ? 38.330 52.717 54.968 1.00 22.84 185 PRO A N 1
ATOM 1254 C CA . PRO A 1 185 ? 37.308 52.105 54.125 1.00 23.63 185 PRO A CA 1
ATOM 1255 C C . PRO A 1 185 ? 36.416 53.184 53.527 1.00 23.86 185 PRO A C 1
ATOM 1256 O O . PRO A 1 185 ? 36.103 54.167 54.190 1.00 23.91 185 PRO A O 1
ATOM 1260 N N . ALA A 1 186 ? 36.051 53.020 52.262 1.00 22.47 186 ALA A N 1
ATOM 1261 C CA . ALA A 1 186 ? 35.179 53.972 51.583 1.00 21.85 186 ALA A CA 1
ATOM 1262 C C . ALA A 1 186 ? 34.365 53.175 50.578 1.00 21.37 186 ALA A C 1
ATOM 1263 O O . ALA A 1 186 ? 34.579 53.264 49.370 1.00 21.03 186 ALA A O 1
ATOM 1265 N N . ARG A 1 187 ? 33.436 52.387 51.108 1.00 21.19 187 ARG A N 1
ATOM 1266 C CA . ARG A 1 187 ? 32.569 51.525 50.313 1.00 23.29 187 ARG A CA 1
ATOM 1267 C C . ARG A 1 187 ? 31.205 52.193 50.227 1.00 22.14 187 ARG A C 1
ATOM 1268 O O . ARG A 1 187 ? 30.479 52.270 51.216 1.00 21.71 187 ARG A O 1
ATOM 1276 N N . PHE A 1 188 ? 30.849 52.670 49.042 1.00 21.31 188 PHE A N 1
ATOM 1277 C CA . PHE A 1 188 ? 29.576 53.360 48.891 1.00 19.85 188 PHE A CA 1
ATOM 1278 C C . PHE A 1 188 ? 29.030 53.219 47.492 1.00 18.74 188 PHE A C 1
ATOM 1279 O O . PHE A 1 188 ? 29.756 52.864 46.571 1.00 16.82 188 PHE A O 1
ATOM 1287 N N . VAL A 1 189 ? 27.739 53.498 47.340 1.00 20.71 189 VAL A N 1
ATOM 1288 C CA . VAL A 1 189 ? 27.126 53.461 46.028 1.00 19.84 189 VAL A CA 1
ATOM 1289 C C . VAL A 1 189 ? 27.232 54.881 45.486 1.00 21.08 189 VAL A C 1
ATOM 1290 O O . VAL A 1 189 ? 26.754 55.839 46.103 1.00 19.18 189 VAL A O 1
ATOM 1294 N N . LEU A 1 190 ? 27.894 55.011 44.344 1.00 21.06 190 LEU A N 1
ATOM 1295 C CA . LEU A 1 190 ? 28.072 56.304 43.706 1.00 21.47 190 LEU A CA 1
ATOM 1296 C C . LEU A 1 190 ? 26.896 56.597 42.789 1.00 21.96 190 LEU A C 1
ATOM 1297 O O . LEU A 1 190 ? 26.571 55.799 41.911 1.00 20.05 190 LEU A O 1
ATOM 1302 N N . VAL A 1 191 ? 26.242 57.732 43.009 1.00 22.02 191 VAL A N 1
ATOM 1303 C CA . VAL A 1 191 ? 25.127 58.120 42.162 1.00 22.70 191 VAL A CA 1
ATOM 1304 C C . VAL A 1 191 ? 25.442 59.509 41.614 1.00 24.79 191 VAL A C 1
ATOM 1305 O O . VAL A 1 191 ? 25.506 60.489 42.363 1.00 22.82 191 VAL A O 1
ATOM 1309 N N . GLY A 1 192 ? 25.663 59.579 40.306 1.00 26.57 192 GLY A N 1
ATOM 1310 C CA . GLY A 1 192 ? 25.979 60.850 39.679 1.00 29.99 192 GLY A CA 1
ATOM 1311 C C . GLY A 1 192 ? 24.804 61.335 38.854 1.00 32.13 192 GLY A C 1
ATOM 1312 O O . GLY A 1 192 ? 24.233 60.584 38.066 1.00 30.56 192 GLY A O 1
ATOM 1313 N N . SER A 1 193 ? 24.424 62.589 39.044 1.00 35.31 193 SER A N 1
ATOM 1314 C CA . SER A 1 193 ? 23.312 63.128 38.296 1.00 41.95 193 SER A CA 1
ATOM 1315 C C . SER A 1 193 ? 23.798 63.892 37.080 1.00 45.61 193 SER A C 1
ATOM 1316 O O . SER A 1 193 ? 24.742 64.686 37.143 1.00 43.73 193 SER A O 1
ATOM 1319 N N . GLY A 1 194 ? 23.138 63.622 35.963 1.00 50.68 194 GLY A N 1
ATOM 1320 C CA . GLY A 1 194 ? 23.467 64.278 34.716 1.00 57.99 194 GLY A CA 1
ATOM 1321 C C . GLY A 1 194 ? 22.427 65.347 34.477 1.00 62.74 194 GLY A C 1
ATOM 1322 O O . GLY A 1 194 ? 21.311 65.056 34.028 1.00 62.16 194 GLY A O 1
ATOM 1323 N N . ASN A 1 195 ? 22.790 66.579 34.832 1.00 68.29 195 ASN A N 1
ATOM 1324 C CA . ASN A 1 195 ? 21.927 67.739 34.656 1.00 74.21 195 ASN A CA 1
ATOM 1325 C C . ASN A 1 195 ? 21.418 67.761 33.206 1.00 77.20 195 ASN A C 1
ATOM 1326 O O . ASN A 1 195 ? 21.846 66.947 32.394 1.00 77.35 195 ASN A O 1
ATOM 1331 N N . PRO A 1 196 ? 20.488 68.676 32.866 1.00 80.49 196 PRO A N 1
ATOM 1332 C CA . PRO A 1 196 ? 19.972 68.734 31.495 1.00 83.13 196 PRO A CA 1
ATOM 1333 C C . PRO A 1 196 ? 21.048 68.534 30.442 1.00 85.48 196 PRO A C 1
ATOM 1334 O O . PRO A 1 196 ? 21.216 67.437 29.918 1.00 85.64 196 PRO A O 1
ATOM 1338 N N . GLU A 1 197 ? 21.799 69.587 30.149 1.00 88.02 197 GLU A N 1
ATOM 1339 C CA . GLU A 1 197 ? 22.830 69.465 29.138 1.00 90.03 197 GLU A CA 1
ATOM 1340 C C . GLU A 1 197 ? 23.945 70.493 29.203 1.00 89.73 197 GLU A C 1
ATOM 1341 O O . GLU A 1 197 ? 23.765 71.655 28.810 1.00 89.49 197 GLU A O 1
ATOM 1347 N N . GLU A 1 198 ? 25.093 70.079 29.732 1.00 89.77 198 GLU A N 1
ATOM 1348 C CA . GLU A 1 198 ? 26.216 70.997 29.758 1.00 89.99 198 GLU A CA 1
ATOM 1349 C C . GLU A 1 198 ? 27.161 70.606 28.630 1.00 89.79 198 GLU A C 1
ATOM 1350 O O . GLU A 1 198 ? 28.007 71.401 28.211 1.00 90.32 198 GLU A O 1
ATOM 1356 N N . GLY A 1 199 ? 27.023 69.381 28.131 1.00 89.29 199 GLY A N 1
ATOM 1357 C CA . GLY A 1 199 ? 27.900 68.970 27.051 1.00 88.93 199 GLY A CA 1
ATOM 1358 C C . GLY A 1 199 ? 28.207 67.498 26.907 1.00 88.32 199 GLY A C 1
ATOM 1359 O O . GLY A 1 199 ? 29.271 67.146 26.398 1.00 88.82 199 GLY A O 1
ATOM 1360 N N . ASP A 1 200 ? 27.289 66.645 27.350 1.00 87.43 200 ASP A N 1
ATOM 1361 C CA . ASP A 1 200 ? 27.477 65.198 27.265 1.00 86.12 200 ASP A CA 1
ATOM 1362 C C . ASP A 1 200 ? 28.961 64.836 27.376 1.00 83.79 200 ASP A C 1
ATOM 1363 O O . ASP A 1 200 ? 29.484 64.095 26.548 1.00 84.25 200 ASP A O 1
ATOM 1368 N N . LEU A 1 201 ? 29.614 65.337 28.418 1.00 80.56 201 LEU A N 1
ATOM 1369 C CA . LEU A 1 201 ? 31.041 65.133 28.665 1.00 77.50 201 LEU A CA 1
ATOM 1370 C C . LEU A 1 201 ? 31.744 63.812 28.383 1.00 75.35 201 LEU A C 1
ATOM 1371 O O . LEU A 1 201 ? 31.141 62.812 27.995 1.00 75.08 201 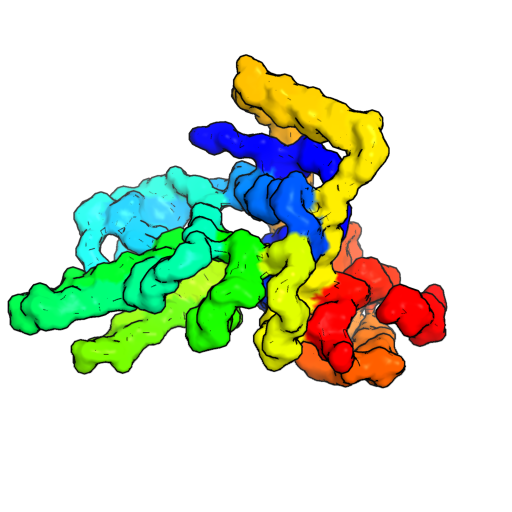LEU A O 1
ATOM 1376 N N . ARG A 1 202 ? 33.054 63.861 28.620 1.00 72.60 202 ARG A N 1
ATOM 1377 C CA . ARG A 1 202 ? 33.996 62.762 28.449 1.00 69.04 202 ARG A CA 1
ATOM 1378 C C . ARG A 1 202 ? 33.424 61.351 28.484 1.00 65.84 202 ARG A C 1
ATOM 1379 O O . ARG A 1 202 ? 33.039 60.845 29.538 1.00 64.54 202 ARG A O 1
ATOM 1387 N N . PRO A 1 203 ? 33.372 60.694 27.318 1.00 63.41 203 PRO A N 1
ATOM 1388 C CA . PRO A 1 203 ? 32.855 59.329 27.190 1.00 61.44 203 PRO A CA 1
ATOM 1389 C C . PRO A 1 203 ? 33.731 58.366 27.990 1.00 59.79 203 PRO A C 1
ATOM 1390 O O . PRO A 1 203 ? 33.316 57.257 28.328 1.00 59.53 203 PRO A O 1
ATOM 1394 N N . GLN A 1 204 ? 34.950 58.809 28.289 1.00 57.79 204 GLN A N 1
ATOM 1395 C CA . GLN A 1 204 ? 35.907 58.011 29.056 1.00 55.53 204 GLN A CA 1
ATOM 1396 C C . GLN A 1 204 ? 35.382 57.717 30.459 1.00 54.16 204 GLN A C 1
ATOM 1397 O O . GLN A 1 204 ? 35.597 56.635 30.995 1.00 53.69 204 GLN A O 1
ATOM 1403 N N . LEU A 1 205 ? 34.704 58.691 31.056 1.00 51.67 205 LEU A N 1
ATOM 1404 C CA . LEU A 1 205 ? 34.165 58.525 32.397 1.00 49.12 205 LEU A CA 1
ATOM 1405 C C . LEU A 1 205 ? 32.811 57.821 32.389 1.00 47.19 205 LEU A C 1
ATOM 1406 O O . LEU A 1 205 ? 32.556 56.962 33.228 1.00 46.47 205 LEU A O 1
ATOM 1411 N N . LEU A 1 206 ? 31.953 58.190 31.444 1.00 45.49 206 LEU A N 1
ATOM 1412 C CA . LEU A 1 206 ? 30.631 57.592 31.320 1.00 44.03 206 LEU A CA 1
ATOM 1413 C C . LEU A 1 206 ? 30.729 56.080 31.312 1.00 42.68 206 LEU A C 1
ATOM 1414 O O . LEU A 1 206 ? 29.909 55.394 31.917 1.00 41.27 206 LEU A O 1
ATOM 1419 N N . ASP A 1 207 ? 31.735 55.569 30.609 1.00 40.45 207 ASP A N 1
ATOM 1420 C CA . ASP A 1 207 ? 31.930 54.130 30.498 1.00 40.84 207 ASP A CA 1
ATOM 1421 C C . ASP A 1 207 ? 32.282 53.476 31.824 1.00 38.32 207 ASP A C 1
ATOM 1422 O O . ASP A 1 207 ? 32.145 52.263 31.976 1.00 38.24 207 ASP A O 1
ATOM 1427 N N . ARG A 1 208 ? 32.741 54.272 32.781 1.00 35.40 208 ARG A N 1
ATOM 1428 C CA . ARG A 1 208 ? 33.115 53.728 34.078 1.00 34.59 208 ARG A CA 1
ATOM 1429 C C . ARG A 1 208 ? 31.921 53.560 35.011 1.00 32.21 208 ARG A C 1
ATOM 1430 O O . ARG A 1 208 ? 32.031 52.915 36.051 1.00 32.32 208 ARG A O 1
ATOM 1438 N N . PHE A 1 209 ? 30.784 54.139 34.639 1.00 29.54 209 PHE A N 1
ATOM 1439 C CA . PHE A 1 209 ? 29.576 54.005 35.442 1.00 26.22 209 PHE A CA 1
ATOM 1440 C C . PHE A 1 209 ? 28.936 52.671 35.085 1.00 24.13 209 PHE A C 1
ATOM 1441 O O . PHE A 1 209 ? 28.969 52.252 33.931 1.00 22.70 209 PHE A O 1
ATOM 1449 N N . GLY A 1 210 ? 28.354 52.007 36.073 1.00 24.08 210 GLY A N 1
ATOM 1450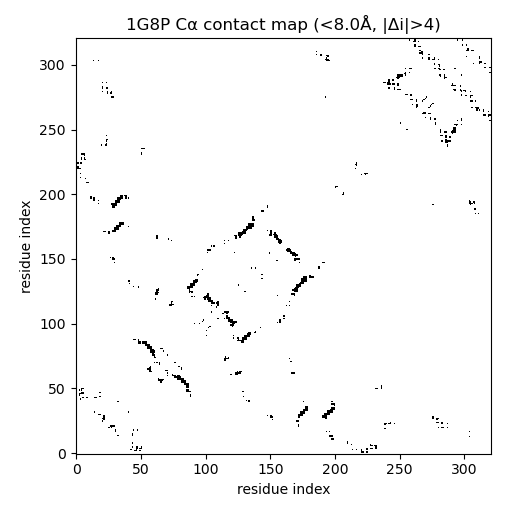 C CA . GLY A 1 210 ? 27.717 50.728 35.810 1.00 21.82 210 GLY A CA 1
ATOM 1451 C C . GLY A 1 210 ? 26.394 50.854 35.077 1.00 21.91 210 GLY A C 1
ATOM 1452 O O . GLY A 1 210 ? 26.196 50.255 34.025 1.00 21.60 210 GLY A O 1
ATOM 1453 N N . LEU A 1 211 ? 25.482 51.641 35.632 1.00 22.42 211 LEU A N 1
ATOM 1454 C CA . LEU A 1 211 ? 24.168 51.820 35.030 1.00 22.71 211 LEU A CA 1
ATOM 1455 C C . LEU A 1 211 ? 23.817 53.288 34.780 1.00 23.73 211 LEU A C 1
ATOM 1456 O O . LEU A 1 211 ? 24.305 54.180 35.473 1.00 22.44 211 LEU A O 1
ATOM 1461 N N . SER A 1 212 ? 22.964 53.528 33.786 1.00 24.63 212 SER A N 1
ATOM 1462 C CA . SER A 1 212 ? 22.512 54.878 33.484 1.00 25.94 212 SER A CA 1
ATOM 1463 C C . SER A 1 212 ? 20.994 54.820 33.358 1.00 27.85 212 SER A C 1
ATOM 1464 O O . SER A 1 212 ? 20.444 53.864 32.807 1.00 24.80 212 SER A O 1
ATOM 1467 N N . VAL A 1 213 ? 20.314 55.830 33.887 1.00 29.17 213 VAL A N 1
ATOM 1468 C CA . VAL A 1 213 ? 18.864 55.868 33.797 1.00 30.59 213 VAL A CA 1
ATOM 1469 C C . VAL A 1 213 ? 18.398 57.284 33.526 1.00 32.70 213 VAL A C 1
ATOM 1470 O O . VAL A 1 213 ? 19.071 58.264 33.861 1.00 30.77 213 VAL A O 1
ATOM 1474 N N . GLU A 1 214 ? 17.231 57.380 32.916 1.00 35.29 214 GLU A N 1
ATOM 1475 C CA . GLU A 1 214 ? 16.652 58.670 32.614 1.00 40.03 214 GLU A CA 1
ATOM 1476 C C . GLU A 1 214 ? 15.459 58.876 33.539 1.00 39.64 214 GLU A C 1
ATOM 1477 O O . GLU A 1 214 ? 14.630 57.984 33.716 1.00 39.05 214 GLU A O 1
ATOM 1483 N N . VAL A 1 215 ? 15.408 60.039 34.169 1.00 40.26 215 VAL A N 1
ATOM 1484 C CA . VAL A 1 215 ? 14.290 60.378 35.033 1.00 41.55 215 VAL A CA 1
ATOM 1485 C C . VAL A 1 215 ? 13.763 61.701 34.492 1.00 42.74 215 VAL A C 1
ATOM 1486 O O . VAL A 1 215 ? 14.319 62.765 34.767 1.00 42.34 215 VAL A O 1
ATOM 1490 N N . LEU A 1 216 ? 12.707 61.606 33.688 1.00 43.84 216 LEU A N 1
ATOM 1491 C CA . LEU A 1 216 ? 12.086 62.770 33.061 1.00 45.37 216 LEU A CA 1
ATOM 1492 C C . LEU A 1 216 ? 10.985 63.329 33.949 1.00 44.95 216 LEU A C 1
ATOM 1493 O O . LEU A 1 216 ? 10.245 62.569 34.573 1.00 46.12 216 LEU A O 1
ATOM 1498 N N . SER A 1 217 ? 10.866 64.648 34.021 1.00 44.78 217 SER A N 1
ATOM 1499 C CA . SER A 1 217 ? 9.796 65.226 34.820 1.00 44.71 217 SER A CA 1
ATOM 1500 C C . SER A 1 217 ? 8.506 64.995 34.044 1.00 43.72 217 SER A C 1
ATOM 1501 O O . SER A 1 217 ? 8.483 65.127 32.818 1.00 45.69 217 SER A O 1
ATOM 1504 N N . PRO A 1 218 ? 7.417 64.633 34.739 1.00 41.81 218 PRO A N 1
ATOM 1505 C CA . PRO A 1 218 ? 6.180 64.416 33.987 1.00 40.86 218 PRO A CA 1
ATOM 1506 C C . PRO A 1 218 ? 5.648 65.743 33.462 1.00 39.77 218 PRO A C 1
ATOM 1507 O O . PRO A 1 218 ? 5.616 66.738 34.185 1.00 39.51 218 PRO A O 1
ATOM 1511 N N . ARG A 1 219 ? 5.239 65.761 32.201 1.00 39.96 219 ARG A N 1
ATOM 1512 C CA . ARG A 1 219 ? 4.723 66.985 31.600 1.00 40.53 219 ARG A CA 1
ATOM 1513 C C . ARG A 1 219 ? 3.217 67.179 31.754 1.00 37.89 219 ARG A C 1
ATOM 1514 O O . ARG A 1 219 ? 2.734 68.309 31.720 1.00 39.16 219 ARG A O 1
ATOM 1522 N N . ASP A 1 220 ? 2.470 66.093 31.921 1.00 34.72 220 ASP A N 1
ATOM 1523 C CA . ASP A 1 220 ? 1.025 66.216 32.086 1.00 30.66 220 ASP A CA 1
ATOM 1524 C C . ASP A 1 220 ? 0.729 66.729 33.485 1.00 29.07 220 ASP A C 1
ATOM 1525 O O . ASP A 1 220 ? 1.264 66.225 34.474 1.00 26.55 220 ASP A O 1
ATOM 1530 N N . VAL A 1 221 ? -0.126 67.740 33.563 1.00 27.04 221 VAL A N 1
ATOM 1531 C CA . VAL A 1 221 ? -0.465 68.336 34.841 1.00 26.18 221 VAL A CA 1
ATOM 1532 C C . VAL A 1 221 ? -1.049 67.358 35.856 1.00 24.78 221 VAL A C 1
ATOM 1533 O O . VAL A 1 221 ? -0.844 67.534 37.048 1.00 24.30 221 VAL A O 1
ATOM 1537 N N . GLU A 1 222 ? -1.766 66.331 35.400 1.00 23.67 222 GLU A N 1
ATOM 1538 C CA . GLU A 1 222 ? -2.356 65.365 36.331 1.00 23.71 222 GLU A CA 1
ATOM 1539 C C . GLU A 1 222 ? -1.298 64.654 37.165 1.00 21.29 222 GLU A C 1
ATOM 1540 O O . GLU A 1 222 ? -1.450 64.512 38.374 1.00 21.97 222 GLU A O 1
ATOM 1546 N N . THR A 1 223 ? -0.231 64.201 36.518 1.00 20.80 223 THR A N 1
ATOM 1547 C CA . THR A 1 223 ? 0.838 63.503 37.228 1.00 23.06 223 THR A CA 1
ATOM 1548 C C . THR A 1 223 ? 1.590 64.474 38.146 1.00 23.59 223 THR A C 1
ATOM 1549 O O . THR A 1 223 ? 1.888 64.143 39.292 1.00 23.05 223 THR A O 1
ATOM 1553 N N . ARG A 1 224 ? 1.883 65.675 37.654 1.00 23.62 224 ARG A N 1
ATOM 1554 C CA . ARG A 1 224 ? 2.588 66.657 38.479 1.00 24.61 224 ARG A CA 1
ATOM 1555 C C . ARG A 1 224 ? 1.762 66.972 39.714 1.00 23.72 224 ARG A C 1
ATOM 1556 O O . ARG A 1 224 ? 2.281 67.040 40.831 1.00 23.19 224 ARG A O 1
ATOM 1564 N N . VAL A 1 225 ? 0.461 67.144 39.522 1.00 22.36 225 VAL A N 1
ATOM 1565 C CA . VAL A 1 225 ? -0.400 67.444 40.647 1.00 23.50 225 VAL A CA 1
ATOM 1566 C C . VAL A 1 225 ? -0.401 66.304 41.663 1.00 23.82 225 VAL A C 1
ATOM 1567 O O . VAL A 1 225 ? -0.415 66.545 42.870 1.00 23.57 225 VAL A O 1
ATOM 1571 N N . GLU A 1 226 ? -0.383 65.064 41.185 1.00 22.85 226 GLU A N 1
ATOM 1572 C CA . GLU A 1 226 ? -0.369 63.926 42.103 1.00 24.29 226 GLU A CA 1
ATOM 1573 C C . GLU A 1 226 ? 0.941 63.935 42.888 1.00 22.31 226 GLU A C 1
ATOM 1574 O O . GLU A 1 226 ? 0.956 63.647 44.080 1.00 23.51 226 GLU A O 1
ATOM 1580 N N . VAL A 1 227 ? 2.037 64.272 42.217 1.00 22.14 227 VAL A N 1
ATOM 1581 C CA . VAL A 1 227 ? 3.331 64.324 42.883 1.00 22.84 227 VAL A CA 1
ATOM 1582 C C . VAL A 1 227 ? 3.308 65.399 43.966 1.00 23.28 227 VAL A C 1
ATOM 1583 O O . VAL A 1 227 ? 3.728 65.158 45.099 1.00 22.95 227 VAL A O 1
ATOM 1587 N N . ILE A 1 228 ? 2.805 66.582 43.619 1.00 21.78 228 ILE A N 1
ATOM 1588 C CA . ILE A 1 228 ? 2.711 67.681 44.574 1.00 21.96 228 ILE A CA 1
ATOM 1589 C C . ILE A 1 228 ? 1.832 67.267 45.754 1.00 22.40 228 ILE A C 1
ATOM 1590 O O . ILE A 1 228 ? 2.184 67.489 46.915 1.00 21.96 228 ILE A O 1
ATOM 1595 N N . ARG A 1 229 ? 0.690 66.654 45.453 1.00 21.29 229 ARG A N 1
ATOM 1596 C CA . ARG A 1 229 ? -0.237 66.233 46.496 1.00 23.13 229 ARG A CA 1
ATOM 1597 C C . ARG A 1 229 ? 0.388 65.277 47.512 1.00 22.47 229 ARG A C 1
ATOM 1598 O O . ARG A 1 229 ? 0.162 65.418 48.712 1.00 20.77 229 ARG A O 1
ATOM 1606 N N . ARG A 1 230 ? 1.167 64.310 47.036 1.00 22.45 230 ARG A N 1
ATOM 1607 C CA . ARG A 1 230 ? 1.795 63.351 47.939 1.00 22.95 230 ARG A CA 1
ATOM 1608 C C . ARG A 1 230 ? 2.822 64.008 48.839 1.00 22.78 230 ARG A C 1
ATOM 1609 O O . ARG A 1 230 ? 2.842 63.765 50.038 1.00 22.88 230 ARG A O 1
ATOM 1617 N N . ARG A 1 231 ? 3.685 64.836 48.265 1.00 25.26 231 ARG A N 1
ATOM 1618 C CA . ARG A 1 231 ? 4.686 65.511 49.073 1.00 27.46 231 ARG A CA 1
ATOM 1619 C C . ARG A 1 231 ? 4.004 66.412 50.116 1.00 26.87 231 ARG A C 1
ATOM 1620 O O . ARG A 1 231 ? 4.376 66.411 51.290 1.00 26.74 231 ARG A O 1
ATOM 1628 N N . ASP A 1 232 ? 3.008 67.178 49.685 1.00 25.86 232 ASP A N 1
ATOM 1629 C CA . ASP A 1 232 ? 2.290 68.072 50.590 1.00 25.77 232 ASP A CA 1
ATOM 1630 C C . ASP A 1 232 ? 1.635 67.292 51.732 1.00 25.67 232 ASP A C 1
ATOM 1631 O O . ASP A 1 232 ? 1.674 67.709 52.890 1.00 25.87 232 ASP A O 1
ATOM 1636 N N . THR A 1 233 ? 1.035 66.154 51.410 1.00 25.87 233 THR A N 1
ATOM 1637 C CA . THR A 1 233 ? 0.399 65.339 52.436 1.00 24.51 233 THR A CA 1
ATOM 1638 C C . THR A 1 233 ? 1.463 64.804 53.400 1.00 23.55 233 THR A C 1
ATOM 1639 O O . THR A 1 233 ? 1.253 64.775 54.618 1.00 22.78 233 THR A O 1
ATOM 1643 N N . TYR A 1 234 ? 2.600 64.374 52.859 1.00 21.48 234 TYR A N 1
ATOM 1644 C CA . TYR A 1 234 ? 3.684 63.870 53.707 1.00 22.45 234 TYR A CA 1
ATOM 1645 C C . TYR A 1 234 ? 4.126 64.977 54.673 1.00 23.28 234 TYR A C 1
ATOM 1646 O O . TYR A 1 234 ? 4.266 64.745 55.871 1.00 23.19 234 TYR A O 1
ATOM 1655 N N . ASP A 1 235 ? 4.333 66.181 54.149 1.00 24.55 235 ASP A N 1
ATOM 1656 C CA . ASP A 1 235 ? 4.755 67.301 54.987 1.00 27.57 235 ASP A CA 1
ATOM 1657 C C . ASP A 1 235 ? 3.742 67.659 56.070 1.00 27.58 235 ASP A C 1
ATOM 1658 O O . ASP A 1 235 ? 4.123 68.099 57.142 1.00 27.69 235 ASP A O 1
ATOM 1663 N N . ALA A 1 236 ? 2.459 67.477 55.786 1.00 28.08 236 ALA A N 1
ATOM 1664 C CA . ALA A 1 236 ? 1.421 67.784 56.765 1.00 30.06 236 ALA A CA 1
ATOM 1665 C C . ALA A 1 236 ? 1.614 66.951 58.036 1.00 31.07 236 ALA A C 1
ATOM 1666 O O . ALA A 1 236 ? 1.330 67.400 59.143 1.00 31.30 236 ALA A O 1
ATOM 1668 N N . ASP A 1 237 ? 2.103 65.732 57.868 1.00 30.15 237 ASP A N 1
ATOM 1669 C CA . ASP A 1 237 ? 2.321 64.839 58.998 1.00 30.56 237 ASP A CA 1
ATOM 1670 C C . ASP A 1 237 ? 3.179 63.689 58.494 1.00 27.91 237 ASP A C 1
ATOM 1671 O O . ASP A 1 237 ? 2.655 62.644 58.105 1.00 25.99 237 ASP A O 1
ATOM 1676 N N . PRO A 1 238 ? 4.512 63.876 58.487 1.00 28.32 238 PRO A N 1
ATOM 1677 C CA . PRO A 1 238 ? 5.468 62.859 58.027 1.00 27.26 238 PRO A CA 1
ATOM 1678 C C . PRO A 1 238 ? 5.286 61.528 58.748 1.00 28.33 238 PRO A C 1
ATOM 1679 O O . PRO A 1 238 ? 5.361 60.465 58.136 1.00 24.40 238 PRO A O 1
ATOM 1683 N N . LYS A 1 239 ? 5.058 61.600 60.058 1.00 30.86 239 LYS A N 1
ATOM 1684 C CA . LYS A 1 239 ? 4.878 60.403 60.869 1.00 32.86 239 LYS A CA 1
ATOM 1685 C C . LYS A 1 239 ? 3.719 59.559 60.361 1.00 31.61 239 LYS A C 1
ATOM 1686 O O . LYS A 1 239 ? 3.858 58.356 60.166 1.00 33.86 239 LYS A O 1
ATOM 1692 N N . ALA A 1 240 ? 2.574 60.196 60.153 1.00 29.74 240 ALA A N 1
ATOM 1693 C CA . ALA A 1 240 ? 1.390 59.491 59.684 1.00 27.96 240 ALA A CA 1
ATOM 1694 C C . ALA A 1 240 ? 1.550 58.982 58.253 1.00 26.11 240 ALA A C 1
ATOM 1695 O O . ALA A 1 240 ? 1.039 57.917 57.907 1.00 27.11 240 ALA A O 1
ATOM 1697 N N . PHE A 1 241 ? 2.253 59.742 57.422 1.00 23.45 241 PHE A N 1
ATOM 1698 C CA . PHE A 1 241 ? 2.471 59.342 56.037 1.00 23.39 241 PHE A CA 1
ATOM 1699 C C . PHE A 1 241 ? 3.328 58.075 56.039 1.00 24.14 241 PHE A C 1
ATOM 1700 O O . PHE A 1 241 ? 3.005 57.101 55.368 1.00 24.40 241 PHE A O 1
ATOM 1708 N N . LEU A 1 242 ? 4.415 58.089 56.806 1.00 24.50 242 LEU A N 1
ATOM 1709 C CA . LEU A 1 242 ? 5.287 56.921 56.892 1.00 27.17 242 LEU A CA 1
ATOM 1710 C C . LEU A 1 242 ? 4.526 55.693 57.397 1.00 29.26 242 LEU A C 1
ATOM 1711 O O . LEU A 1 242 ? 4.708 54.593 56.884 1.00 28.45 242 LEU A O 1
ATOM 1716 N N . GLU A 1 243 ? 3.674 55.878 58.403 1.00 31.04 243 GLU A N 1
ATOM 1717 C CA . GLU A 1 243 ? 2.896 54.763 58.937 1.00 33.85 243 GLU A CA 1
ATOM 1718 C C . GLU A 1 243 ? 2.108 54.098 57.817 1.00 33.42 243 GLU A C 1
ATOM 1719 O O . GLU A 1 243 ? 1.992 52.878 57.763 1.00 33.40 243 GLU A O 1
ATOM 1725 N N . GLU A 1 244 ? 1.581 54.913 56.915 1.00 32.99 244 GLU A N 1
ATOM 1726 C CA . GLU A 1 244 ? 0.800 54.417 55.793 1.00 32.95 244 GLU A CA 1
ATOM 1727 C C . GLU A 1 244 ? 1.623 53.707 54.716 1.00 32.60 244 GLU A C 1
ATOM 1728 O O . GLU A 1 244 ? 1.193 52.686 54.176 1.00 32.15 244 GLU A O 1
ATOM 1734 N N . TRP A 1 245 ? 2.805 54.240 54.414 1.00 30.60 245 TRP A N 1
ATOM 1735 C CA . TRP A 1 245 ? 3.659 53.685 53.363 1.00 32.29 245 TRP A CA 1
ATOM 1736 C C . TRP A 1 245 ? 4.793 52.727 53.736 1.00 33.91 245 TRP A C 1
ATOM 1737 O O . TRP A 1 245 ? 5.255 51.962 52.891 1.00 32.43 245 TRP A O 1
ATOM 1748 N N . ARG A 1 246 ? 5.243 52.761 54.982 1.00 36.64 246 ARG A N 1
ATOM 1749 C CA . ARG A 1 246 ? 6.337 51.899 55.407 1.00 39.93 246 ARG A CA 1
ATOM 1750 C C . ARG A 1 246 ? 6.112 50.397 55.206 1.00 36.92 246 ARG A C 1
ATOM 1751 O O . ARG A 1 246 ? 7.075 49.655 55.004 1.00 36.98 246 ARG A O 1
ATOM 1759 N N . PRO A 1 247 ? 4.853 49.916 55.285 1.00 35.24 247 PRO A N 1
ATOM 1760 C CA . PRO A 1 247 ? 4.740 48.474 55.057 1.00 32.45 247 PRO A CA 1
ATOM 1761 C C . PRO A 1 247 ? 5.241 48.122 53.651 1.00 30.09 247 PRO A C 1
ATOM 1762 O O . PRO A 1 247 ? 5.861 47.078 53.440 1.00 29.27 247 PRO A O 1
ATOM 1766 N N . LYS A 1 248 ? 4.976 49.011 52.698 1.00 28.00 248 LYS A N 1
ATOM 1767 C CA . LYS A 1 248 ? 5.418 48.818 51.320 1.00 27.42 248 LYS A CA 1
ATOM 1768 C C . LYS A 1 248 ? 6.933 49.002 51.242 1.00 24.80 248 LYS A C 1
ATOM 1769 O O . LYS A 1 248 ? 7.610 48.300 50.496 1.00 23.67 248 LYS A O 1
ATOM 1775 N N . ASP A 1 249 ? 7.465 49.947 52.012 1.00 23.00 249 ASP A N 1
ATOM 1776 C CA . ASP A 1 249 ? 8.909 50.156 52.035 1.00 22.81 249 ASP A CA 1
ATOM 1777 C C . ASP A 1 249 ? 9.592 48.935 52.670 1.00 22.56 249 ASP A C 1
ATOM 1778 O O . ASP A 1 249 ? 10.689 48.538 52.257 1.00 20.21 249 ASP A O 1
ATOM 1783 N N . MET A 1 250 ? 8.939 48.328 53.659 1.00 21.21 250 MET A N 1
ATOM 1784 C CA . MET A 1 250 ? 9.518 47.162 54.312 1.00 23.22 250 MET A CA 1
ATOM 1785 C C . MET A 1 250 ? 9.493 45.966 53.376 1.00 23.46 250 MET A C 1
ATOM 1786 O O . MET A 1 250 ? 10.367 45.109 53.444 1.00 25.11 250 MET A O 1
ATOM 1791 N N . ASP A 1 251 ? 8.493 45.903 52.501 1.00 24.91 251 ASP A N 1
ATOM 1792 C CA . ASP A 1 251 ? 8.426 44.818 51.527 1.00 26.13 251 ASP A CA 1
ATOM 1793 C C . ASP A 1 251 ? 9.626 44.970 50.591 1.00 24.87 251 ASP A C 1
ATOM 1794 O O . ASP A 1 251 ? 10.238 43.983 50.179 1.00 25.22 251 ASP A O 1
ATOM 1799 N N . ILE A 1 252 ? 9.941 46.217 50.246 1.00 23.34 252 ILE A N 1
ATOM 1800 C CA . ILE A 1 252 ? 11.070 46.504 49.369 1.00 21.45 252 ILE A CA 1
ATOM 1801 C C . ILE A 1 252 ? 12.349 46.118 50.101 1.00 19.55 252 ILE A C 1
ATOM 1802 O O . ILE A 1 252 ? 13.237 45.509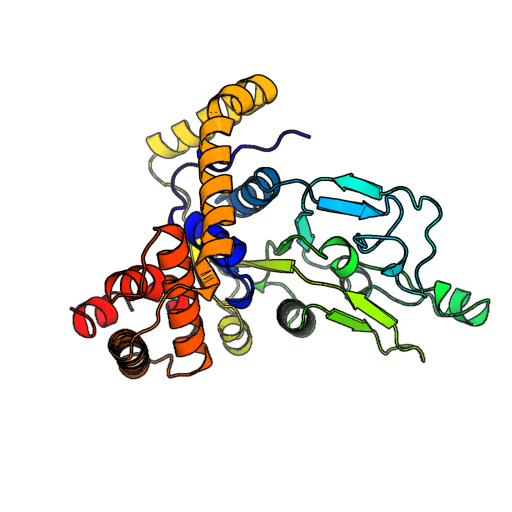 49.515 1.00 19.72 252 ILE A O 1
ATOM 1807 N N . ARG A 1 253 ? 12.431 46.445 51.385 1.00 20.25 253 ARG A N 1
ATOM 1808 C CA . ARG A 1 253 ? 13.610 46.088 52.161 1.00 21.87 253 ARG A CA 1
ATOM 1809 C C . ARG A 1 253 ? 13.779 44.576 52.206 1.00 22.71 253 ARG A C 1
ATOM 1810 O O . ARG A 1 253 ? 14.881 44.069 52.013 1.00 21.60 253 ARG A O 1
ATOM 1818 N N . ASN A 1 254 ? 12.693 43.853 52.470 1.00 23.24 254 ASN A N 1
ATOM 1819 C CA . ASN A 1 254 ? 12.786 42.404 52.537 1.00 25.80 254 ASN A CA 1
ATOM 1820 C C . ASN A 1 254 ? 13.213 41.814 51.201 1.00 25.25 254 ASN A C 1
ATOM 1821 O O . ASN A 1 254 ? 13.945 40.828 51.156 1.00 24.88 254 ASN A O 1
ATOM 1826 N N . GLN A 1 255 ? 12.763 42.422 50.111 1.00 25.76 255 GLN A N 1
ATOM 1827 C CA . GLN A 1 255 ? 13.119 41.943 48.780 1.00 26.29 255 GLN A CA 1
ATOM 1828 C C . GLN A 1 255 ? 14.626 42.086 48.523 1.00 25.62 255 GLN A C 1
ATOM 1829 O O . GLN A 1 255 ? 15.246 41.210 47.910 1.00 25.51 255 GLN A O 1
ATOM 1835 N N . ILE A 1 256 ? 15.208 43.187 48.996 1.00 21.87 256 ILE A N 1
ATOM 1836 C CA . ILE A 1 256 ? 16.636 43.441 48.824 1.00 20.41 256 ILE A CA 1
ATOM 1837 C C . ILE A 1 256 ? 17.466 42.504 49.696 1.00 22.06 256 ILE A C 1
ATOM 1838 O O . ILE A 1 256 ? 18.420 41.887 49.229 1.00 21.10 256 ILE A O 1
ATOM 1843 N N . LEU A 1 257 ? 17.103 42.409 50.970 1.00 22.06 257 LEU A N 1
ATOM 1844 C CA . LEU A 1 257 ? 17.832 41.561 51.896 1.00 24.91 257 LEU A CA 1
ATOM 1845 C C . LEU A 1 257 ? 17.795 40.097 51.455 1.00 25.85 257 LEU A C 1
ATOM 1846 O O . LEU A 1 257 ? 18.817 39.407 51.498 1.00 26.45 257 LEU A O 1
ATOM 1851 N N . GLU A 1 258 ? 16.628 39.628 51.024 1.00 24.88 258 GLU A N 1
ATOM 1852 C CA . GLU A 1 258 ? 16.506 38.247 50.571 1.00 27.21 258 GLU A CA 1
ATOM 1853 C C . GLU A 1 258 ? 17.269 38.051 49.269 1.00 26.56 258 GLU A C 1
ATOM 1854 O O . GLU A 1 258 ? 17.894 37.010 49.064 1.00 26.47 258 GLU A O 1
ATOM 1860 N N . ALA A 1 259 ? 17.217 39.052 48.391 1.00 24.59 259 ALA A N 1
ATOM 1861 C CA . ALA A 1 259 ? 17.919 38.972 47.118 1.00 22.90 259 ALA A CA 1
ATOM 1862 C C . ALA A 1 259 ? 19.417 38.830 47.385 1.00 23.34 259 ALA A C 1
ATOM 1863 O O . ALA A 1 259 ? 20.101 38.049 46.720 1.00 21.43 259 ALA A O 1
ATOM 1865 N N . ARG A 1 260 ? 19.926 39.583 48.358 1.00 24.19 260 ARG A N 1
ATOM 1866 C CA . ARG A 1 260 ? 21.342 39.496 48.713 1.00 25.86 260 ARG A CA 1
ATOM 1867 C C . ARG A 1 260 ? 21.686 38.070 49.151 1.00 27.88 260 ARG A C 1
ATOM 1868 O O . ARG A 1 260 ? 22.733 37.538 48.780 1.00 26.68 260 ARG A O 1
ATOM 1876 N N . GLU A 1 261 ? 20.806 37.456 49.938 1.00 30.02 261 GLU A N 1
ATOM 1877 C CA . GLU A 1 261 ? 21.046 36.096 50.402 1.00 31.48 261 GLU A CA 1
ATOM 1878 C C . GLU A 1 261 ? 20.996 35.097 49.248 1.00 29.90 261 GLU A C 1
ATOM 1879 O O . GLU A 1 261 ? 21.745 34.123 49.235 1.00 28.90 261 GLU A O 1
ATOM 1885 N N . ARG A 1 262 ? 20.124 35.350 48.277 1.00 29.08 262 ARG A N 1
ATOM 1886 C CA . ARG A 1 262 ? 19.992 34.473 47.113 1.00 29.51 262 ARG A CA 1
ATOM 1887 C C . ARG A 1 262 ? 21.129 34.654 46.108 1.00 28.54 262 ARG A C 1
ATOM 1888 O O . ARG A 1 262 ? 21.598 33.686 45.508 1.00 28.62 262 ARG A O 1
ATOM 1896 N N . LEU A 1 263 ? 21.543 35.905 45.924 1.00 25.85 263 LEU A N 1
ATOM 1897 C CA . LEU A 1 263 ? 22.572 36.278 44.958 1.00 26.37 263 LEU A CA 1
ATOM 1898 C C . LEU A 1 263 ? 23.647 35.236 44.620 1.00 26.77 263 LEU A C 1
ATOM 1899 O O . LEU A 1 263 ? 23.768 34.817 43.472 1.00 23.73 263 LEU A O 1
ATOM 1904 N N . PRO A 1 264 ? 24.438 34.805 45.614 1.00 27.79 264 PRO A N 1
ATOM 1905 C CA . PRO A 1 264 ? 25.487 33.818 45.335 1.00 29.63 264 PRO A CA 1
ATOM 1906 C C . PRO A 1 264 ? 25.025 32.476 44.775 1.00 31.14 264 PRO A C 1
ATOM 1907 O O . PRO A 1 264 ? 25.829 31.736 44.217 1.00 31.24 264 PRO A O 1
ATOM 1911 N N . LYS A 1 265 ? 23.736 32.172 44.910 1.00 31.47 265 LYS A N 1
ATOM 1912 C CA . LYS A 1 265 ? 23.197 30.909 44.416 1.00 33.40 265 LYS A CA 1
ATOM 1913 C C . LYS A 1 265 ? 22.417 31.023 43.112 1.00 33.08 265 LYS A C 1
ATOM 1914 O O . LYS A 1 265 ? 21.950 30.011 42.582 1.00 31.17 265 LYS A O 1
ATOM 1920 N N . VAL A 1 266 ? 22.254 32.239 42.595 1.00 30.68 266 VAL A N 1
ATOM 1921 C CA . VAL A 1 266 ? 21.535 32.392 41.332 1.00 30.89 266 VAL A CA 1
ATOM 1922 C C . VAL A 1 266 ? 22.433 31.842 40.223 1.00 30.40 266 VAL A C 1
ATOM 1923 O O . VAL A 1 266 ? 23.614 32.163 40.148 1.00 31.56 266 VAL A O 1
ATOM 1927 N N . GLU A 1 267 ? 21.865 31.005 39.367 1.00 32.10 267 GLU A N 1
ATOM 1928 C CA . GLU A 1 267 ? 22.619 30.393 38.284 1.00 34.13 267 GLU A CA 1
ATOM 1929 C C . GLU A 1 267 ? 22.798 31.275 37.057 1.00 33.97 267 GLU A C 1
ATOM 1930 O O . GLU A 1 267 ? 21.919 32.065 36.706 1.00 33.68 267 GLU A O 1
ATOM 1936 N N . ALA A 1 268 ? 23.950 31.126 36.407 1.00 34.31 268 ALA A N 1
ATOM 1937 C CA . ALA A 1 268 ? 24.265 31.866 35.191 1.00 33.72 268 ALA A CA 1
ATOM 1938 C C . ALA A 1 268 ? 24.663 30.853 34.119 1.00 33.61 268 ALA A C 1
ATOM 1939 O O . ALA A 1 268 ? 25.847 30.645 33.856 1.00 31.54 268 ALA A O 1
ATOM 1941 N N . PRO A 1 269 ? 23.670 30.205 33.490 1.00 34.36 269 PRO A N 1
ATOM 1942 C CA . PRO A 1 269 ? 23.891 29.204 32.442 1.00 33.43 269 PRO A CA 1
ATOM 1943 C C . PRO A 1 269 ? 24.548 29.791 31.201 1.00 33.63 269 PRO A C 1
ATOM 1944 O O . PRO A 1 269 ? 24.449 30.994 30.949 1.00 32.00 269 PRO A O 1
ATOM 1948 N N . ASN A 1 270 ? 25.209 28.931 30.428 1.00 32.27 270 ASN A N 1
ATOM 1949 C CA . ASN A 1 270 ? 25.885 29.358 29.211 1.00 30.27 270 ASN A CA 1
ATOM 1950 C C . ASN A 1 270 ? 24.971 30.152 28.296 1.00 27.96 270 ASN A C 1
ATOM 1951 O O . ASN A 1 270 ? 25.389 31.146 27.712 1.00 26.54 270 ASN A O 1
ATOM 1956 N N . THR A 1 271 ? 23.724 29.719 28.168 1.00 26.83 271 THR A N 1
ATOM 1957 C CA . THR A 1 271 ? 22.793 30.410 27.297 1.00 27.54 271 THR A CA 1
ATOM 1958 C C . THR A 1 271 ? 22.741 31.897 27.676 1.00 25.88 271 THR A C 1
ATOM 1959 O O . THR A 1 271 ? 22.732 32.770 26.793 1.00 27.05 271 THR A O 1
ATOM 1963 N N . ALA A 1 272 ? 22.737 32.184 28.981 1.00 26.50 272 ALA A N 1
ATOM 1964 C CA . ALA A 1 272 ? 22.695 33.572 29.463 1.00 25.92 272 ALA A CA 1
ATOM 1965 C C . ALA A 1 272 ? 23.962 34.313 29.032 1.00 25.51 272 ALA A C 1
ATOM 1966 O O . ALA A 1 272 ? 23.894 35.466 28.559 1.00 25.24 272 ALA A O 1
ATOM 1968 N N . LEU A 1 273 ? 25.113 33.644 29.179 1.00 26.73 273 LEU A N 1
ATOM 1969 C CA . LEU A 1 273 ? 26.386 34.245 28.788 1.00 26.73 273 LEU A CA 1
ATOM 1970 C C . LEU A 1 273 ? 26.397 34.437 27.283 1.00 24.93 273 LEU A C 1
ATOM 1971 O O . LEU A 1 273 ? 26.912 35.434 26.779 1.00 24.18 273 LEU A O 1
ATOM 1976 N N . TYR A 1 274 ? 25.824 33.480 26.557 1.00 26.41 274 TYR A N 1
ATOM 1977 C CA . TYR A 1 274 ? 25.762 33.595 25.102 1.00 26.80 274 TYR A CA 1
ATOM 1978 C C . TYR A 1 274 ? 24.943 34.829 24.719 1.00 25.88 274 TYR A C 1
ATOM 1979 O O . TYR A 1 274 ? 25.349 35.605 23.851 1.00 26.96 274 TYR A O 1
ATOM 1988 N N . ASP A 1 275 ? 23.793 35.021 25.363 1.00 26.12 275 ASP A N 1
ATOM 1989 C CA . ASP A 1 275 ? 22.951 36.179 25.049 1.00 25.66 275 ASP A CA 1
ATOM 1990 C C . ASP A 1 275 ? 23.673 37.459 25.413 1.00 24.86 275 ASP A C 1
ATOM 1991 O O . ASP A 1 275 ? 23.629 38.443 24.687 1.00 26.12 275 ASP A O 1
ATOM 1996 N N . CYS A 1 276 ? 24.349 37.434 26.551 1.00 26.18 276 CYS A N 1
ATOM 1997 C CA . CYS A 1 276 ? 25.112 38.577 27.010 1.00 27.32 276 CYS A CA 1
ATOM 1998 C C . CYS A 1 276 ? 26.163 38.955 25.956 1.00 25.76 276 CYS A C 1
ATOM 1999 O O . CYS A 1 276 ? 26.289 40.115 25.572 1.00 22.84 276 CYS A O 1
ATOM 2002 N N . ALA A 1 277 ? 26.901 37.964 25.468 1.00 24.91 277 ALA A N 1
ATOM 2003 C CA . ALA A 1 277 ? 27.934 38.212 24.468 1.00 26.80 277 ALA A CA 1
ATOM 2004 C C . ALA A 1 277 ? 27.344 38.654 23.129 1.00 28.05 277 ALA A C 1
ATOM 2005 O O . ALA A 1 277 ? 27.842 39.581 22.494 1.00 28.51 277 ALA A O 1
ATOM 2007 N N . ALA A 1 278 ? 26.273 37.995 22.705 1.00 31.41 278 ALA A N 1
ATOM 2008 C CA . ALA A 1 278 ? 25.632 38.332 21.439 1.00 33.07 278 ALA A CA 1
ATOM 2009 C C . ALA A 1 278 ? 25.126 39.769 21.431 1.00 34.67 278 ALA A C 1
ATOM 2010 O O . ALA A 1 278 ? 25.368 40.516 20.477 1.00 35.10 278 ALA A O 1
ATOM 2012 N N . LEU A 1 279 ? 24.434 40.155 22.500 1.00 35.54 279 LEU A N 1
ATOM 2013 C CA . LEU A 1 279 ? 23.871 41.499 22.610 1.00 36.40 279 LEU A CA 1
ATOM 2014 C C . LEU A 1 279 ? 24.930 42.594 22.536 1.00 37.27 279 LEU A C 1
ATOM 2015 O O . LEU A 1 279 ? 24.750 43.602 21.847 1.00 38.67 279 LEU A O 1
ATOM 2020 N N . CYS A 1 280 ? 26.028 42.397 23.256 1.00 37.17 280 CYS A N 1
ATOM 2021 C CA . CYS A 1 280 ? 27.116 43.365 23.275 1.00 36.90 280 CYS A CA 1
ATOM 2022 C C . CYS A 1 280 ? 27.865 43.429 21.948 1.00 38.17 280 CYS A C 1
ATOM 2023 O O . CYS A 1 280 ? 28.311 44.501 21.538 1.00 37.63 280 CYS A O 1
ATOM 2026 N N . ILE A 1 281 ? 28.018 42.287 21.285 1.00 39.00 281 ILE A N 1
ATOM 2027 C CA . ILE A 1 281 ? 28.698 42.260 19.994 1.00 41.95 281 ILE A CA 1
ATOM 2028 C C . ILE A 1 281 ? 27.843 43.036 18.995 1.00 43.51 281 ILE A C 1
ATOM 2029 O O . ILE A 1 281 ? 28.337 43.904 18.275 1.00 44.07 281 ILE A O 1
ATOM 2034 N N . ALA A 1 282 ? 26.552 42.720 18.973 1.00 45.33 282 ALA A N 1
ATOM 2035 C CA . ALA A 1 282 ? 25.612 43.365 18.065 1.00 47.43 282 ALA A CA 1
ATOM 2036 C C . ALA A 1 282 ? 25.623 44.876 18.252 1.00 49.57 282 ALA A C 1
ATOM 2037 O O . ALA A 1 282 ? 25.329 45.629 17.325 1.00 50.46 282 ALA A O 1
ATOM 2039 N N . LEU A 1 283 ? 25.960 45.310 19.461 1.00 52.51 283 LEU A N 1
ATOM 2040 C CA . LEU A 1 283 ? 26.023 46.726 19.786 1.00 55.08 283 LEU A CA 1
ATOM 2041 C C . LEU A 1 283 ? 27.411 47.279 19.597 1.00 57.52 283 LEU A C 1
ATOM 2042 O O . LEU A 1 283 ? 28.329 46.573 19.163 1.00 57.63 283 LEU A O 1
ATOM 2047 N N . GLY A 1 284 ? 27.547 48.558 19.928 1.00 60.25 284 GLY A N 1
ATOM 2048 C CA . GLY A 1 284 ? 28.833 49.216 19.834 1.00 64.44 284 GLY A CA 1
ATOM 2049 C C . GLY A 1 284 ? 29.600 48.963 21.118 1.00 66.99 284 GLY A C 1
ATOM 2050 O O . GLY A 1 284 ? 30.821 48.788 21.072 1.00 68.20 284 GLY A O 1
ATOM 2051 N N . SER A 1 285 ? 28.885 48.917 22.249 1.00 69.52 285 SER A N 1
ATOM 2052 C CA . SER A 1 285 ? 29.493 48.653 23.555 1.00 71.38 285 SER A CA 1
ATOM 2053 C C . SER A 1 285 ? 29.868 47.186 23.638 1.00 72.09 285 SER A C 1
ATOM 2054 O O . SER A 1 285 ? 29.162 46.350 24.196 1.00 72.32 285 SER A O 1
ATOM 2057 N N . ASP A 1 286 ? 31.023 46.931 23.050 1.00 73.10 286 ASP A N 1
ATOM 2058 C CA . ASP A 1 286 ? 31.683 45.642 22.906 1.00 73.62 286 ASP A CA 1
ATOM 2059 C C . ASP A 1 286 ? 31.656 44.524 23.952 1.00 72.87 286 ASP A C 1
ATOM 2060 O O . ASP A 1 286 ? 30.771 43.661 23.916 1.00 73.29 286 ASP A O 1
ATOM 2065 N N . GLY A 1 287 ? 32.629 44.508 24.864 1.00 72.15 287 GLY A N 1
ATOM 2066 C CA . GLY A 1 287 ? 32.667 43.411 25.818 1.00 70.39 287 GLY A CA 1
ATOM 2067 C C . GLY A 1 287 ? 32.803 43.568 27.322 1.00 68.63 287 GLY A C 1
ATOM 2068 O O . GLY A 1 287 ? 32.200 44.447 27.932 1.00 69.59 287 GLY A O 1
ATOM 2069 N N . LEU A 1 288 ? 33.603 42.668 27.898 1.00 66.44 288 LEU A N 1
ATOM 2070 C CA . LEU A 1 288 ? 33.861 42.566 29.334 1.00 63.64 288 LEU A CA 1
ATOM 2071 C C . LEU A 1 288 ? 33.172 43.582 30.233 1.00 60.92 288 LEU A C 1
ATOM 2072 O O . LEU A 1 288 ? 32.209 43.240 30.916 1.00 60.51 288 LEU A O 1
ATOM 2077 N N . ARG A 1 289 ? 33.653 44.820 30.250 1.00 58.02 289 ARG A N 1
ATOM 2078 C CA . ARG A 1 289 ? 33.025 45.833 31.090 1.00 54.51 289 ARG A CA 1
ATOM 2079 C C . ARG A 1 289 ? 31.526 45.866 30.805 1.00 50.14 289 ARG A C 1
ATOM 2080 O O . ARG A 1 289 ? 30.710 45.815 31.728 1.00 48.39 289 ARG A O 1
ATOM 2088 N N . GLY A 1 290 ? 31.171 45.941 29.524 1.00 45.32 290 GLY A N 1
ATOM 2089 C CA . GLY A 1 290 ? 29.767 45.960 29.147 1.00 38.03 290 GLY A CA 1
ATOM 2090 C C . GLY A 1 290 ? 29.091 44.627 29.444 1.00 34.63 290 GLY A C 1
ATOM 2091 O O . GLY A 1 290 ? 28.075 44.579 30.137 1.00 31.39 290 GLY A O 1
ATOM 2092 N N . GLU A 1 291 ? 29.670 43.542 28.931 1.00 30.92 291 GLU A N 1
ATOM 2093 C CA . GLU A 1 291 ? 29.135 42.201 29.128 1.00 28.80 291 GLU A CA 1
ATOM 2094 C C . GLU A 1 291 ? 28.997 41.827 30.602 1.00 26.42 291 GLU A C 1
ATOM 2095 O O . GLU A 1 291 ? 27.986 41.263 31.012 1.00 24.79 291 GLU A O 1
ATOM 2101 N N . LEU A 1 292 ? 30.012 42.144 31.401 1.00 25.55 292 LEU A N 1
ATOM 2102 C CA . LEU A 1 292 ? 29.981 41.811 32.819 1.00 26.58 292 LEU A CA 1
ATOM 2103 C C . LEU A 1 292 ? 28.930 42.606 33.588 1.00 25.71 292 LEU A C 1
ATOM 2104 O O . LEU A 1 292 ? 28.222 42.053 34.429 1.00 23.67 292 LEU A O 1
ATOM 2109 N N . THR A 1 293 ? 28.825 43.901 33.301 1.00 25.75 293 THR A N 1
ATOM 2110 C CA . THR A 1 293 ? 27.829 44.736 33.974 1.00 24.70 293 THR A CA 1
ATOM 2111 C C . THR A 1 293 ? 26.445 44.197 33.624 1.00 23.74 293 THR A C 1
ATOM 2112 O O . THR A 1 293 ? 25.587 44.045 34.489 1.00 22.20 293 THR A O 1
ATOM 2116 N N . LEU A 1 294 ? 26.251 43.890 32.348 1.00 24.15 294 LEU A N 1
ATOM 2117 C CA . LEU A 1 294 ? 24.992 43.349 31.859 1.00 25.19 294 LEU A CA 1
ATOM 2118 C C . LEU A 1 294 ? 24.647 42.087 32.643 1.00 23.87 294 LEU A C 1
ATOM 2119 O O . LEU A 1 294 ? 23.548 41.967 33.172 1.00 23.67 294 LEU A O 1
ATOM 2124 N N . LEU A 1 295 ? 25.591 41.147 32.703 1.00 22.94 295 LEU A N 1
ATOM 2125 C CA . LEU A 1 295 ? 25.382 39.890 33.422 1.00 23.66 295 LEU A CA 1
ATOM 2126 C C . LEU A 1 295 ? 25.147 40.104 34.915 1.00 22.26 295 LEU A C 1
ATOM 2127 O O . LEU A 1 295 ? 24.273 39.479 35.493 1.00 22.16 295 LEU A O 1
ATOM 2132 N N . ARG A 1 296 ? 25.938 40.972 35.540 1.00 22.84 296 ARG A N 1
ATOM 2133 C CA . ARG A 1 296 ? 25.779 41.231 36.970 1.00 22.68 296 ARG A CA 1
ATOM 2134 C C . ARG A 1 296 ? 24.441 41.886 37.291 1.00 21.61 296 ARG A C 1
ATOM 2135 O O . ARG A 1 296 ? 23.817 41.586 38.315 1.00 20.79 296 ARG A O 1
ATOM 2143 N N . SER A 1 297 ? 23.990 42.768 36.408 1.00 20.91 297 SER A N 1
ATOM 2144 C CA . SER A 1 297 ? 22.710 43.429 36.612 1.00 21.45 297 SER A CA 1
ATOM 2145 C C . SER A 1 297 ? 21.574 42.428 36.437 1.00 22.00 297 SER A C 1
ATOM 2146 O O . SER A 1 297 ? 20.619 42.414 37.216 1.00 20.50 297 SER A O 1
ATOM 2149 N N . ALA A 1 298 ? 21.674 41.582 35.415 1.00 22.93 298 ALA A N 1
ATOM 2150 C CA . ALA A 1 298 ? 20.618 40.597 35.170 1.00 23.29 298 ALA A CA 1
ATOM 2151 C C . ALA A 1 298 ? 20.502 39.637 36.355 1.00 21.60 298 ALA A C 1
ATOM 2152 O O . ALA A 1 298 ? 19.404 39.311 36.795 1.00 22.20 298 ALA A O 1
ATOM 2154 N N . ARG A 1 299 ? 21.638 39.197 36.878 1.00 22.18 299 ARG A N 1
ATOM 2155 C CA . ARG A 1 299 ? 21.625 38.290 38.012 1.00 22.12 299 ARG A CA 1
ATOM 2156 C C . ARG A 1 299 ? 21.041 38.953 39.262 1.00 22.44 299 ARG A C 1
ATOM 2157 O O . ARG A 1 299 ? 20.303 38.318 40.029 1.00 22.12 299 ARG A O 1
ATOM 2165 N N . ALA A 1 300 ? 21.365 40.225 39.473 1.00 20.46 300 ALA A N 1
ATOM 2166 C CA . ALA A 1 300 ? 20.824 40.935 40.630 1.00 20.91 300 ALA A CA 1
ATOM 2167 C C . ALA A 1 300 ? 19.304 41.001 40.471 1.00 21.14 300 ALA A C 1
ATOM 2168 O O . ALA A 1 300 ? 18.558 40.819 41.436 1.00 21.83 300 ALA A O 1
ATOM 2170 N N . LEU A 1 301 ? 18.844 41.246 39.247 1.00 21.46 301 LEU A N 1
ATOM 2171 C CA . LEU A 1 301 ? 17.413 41.309 38.985 1.00 22.99 301 LEU A CA 1
ATOM 2172 C C . LEU A 1 301 ? 16.773 39.952 39.296 1.00 24.39 301 LEU A C 1
ATOM 2173 O O . LEU A 1 301 ? 15.733 39.881 39.960 1.00 24.34 301 LEU A O 1
ATOM 2178 N N . ALA A 1 302 ? 17.403 38.879 38.824 1.00 23.73 302 ALA A N 1
ATOM 2179 C CA . ALA A 1 302 ? 16.901 37.530 39.065 1.00 23.68 302 ALA A CA 1
ATOM 2180 C C . ALA A 1 302 ? 16.789 37.294 40.564 1.00 23.12 302 ALA A C 1
ATOM 2181 O O . ALA A 1 302 ? 15.783 36.763 41.040 1.00 23.05 302 ALA A O 1
ATOM 2183 N N . ALA A 1 303 ? 17.821 37.692 41.306 1.00 22.09 303 ALA A N 1
ATOM 2184 C CA . ALA A 1 303 ? 17.810 37.538 42.754 1.00 23.36 303 ALA A CA 1
ATOM 2185 C C . ALA A 1 303 ? 16.620 38.311 43.327 1.00 26.01 303 ALA A C 1
ATOM 2186 O O . ALA A 1 303 ? 15.940 37.839 44.244 1.00 24.84 303 ALA A O 1
ATOM 2188 N N . LEU A 1 304 ? 16.373 39.497 42.777 1.00 26.01 304 LEU A N 1
ATOM 2189 C CA . LEU A 1 304 ? 15.259 40.328 43.225 1.00 28.37 304 LEU A CA 1
ATOM 2190 C C . LEU A 1 304 ? 13.907 39.670 42.975 1.00 28.76 304 LEU A C 1
ATOM 2191 O O . LEU A 1 304 ? 13.021 39.734 43.820 1.00 29.24 304 LEU A O 1
ATOM 2196 N N . GLU A 1 305 ? 13.761 39.032 41.817 1.00 31.07 305 GLU A N 1
ATOM 2197 C CA . GLU A 1 305 ? 12.506 38.389 41.449 1.00 32.65 305 GLU A CA 1
ATOM 2198 C C . GLU A 1 305 ? 12.436 36.925 41.871 1.00 33.54 305 GLU A C 1
ATOM 2199 O O . GLU A 1 305 ? 11.541 36.193 41.449 1.00 34.65 305 GLU A O 1
ATOM 2205 N N . GLY A 1 306 ? 13.380 36.513 42.711 1.00 34.41 306 GLY A N 1
ATOM 2206 C CA . GLY A 1 306 ? 13.416 35.148 43.206 1.00 34.27 306 GLY A CA 1
ATOM 2207 C C . GLY A 1 306 ? 13.669 34.079 42.158 1.00 34.51 306 GLY A C 1
ATOM 2208 O O . GLY A 1 306 ? 13.265 32.933 42.343 1.00 34.63 306 GLY A O 1
ATOM 2209 N N . ALA A 1 307 ? 14.337 34.441 41.066 1.00 34.30 307 ALA A N 1
ATOM 2210 C CA . ALA A 1 307 ? 14.627 33.485 40.001 1.00 34.72 307 ALA A CA 1
ATOM 2211 C C . ALA A 1 307 ? 15.845 32.627 40.311 1.00 35.20 307 ALA A C 1
ATOM 2212 O O . ALA A 1 307 ? 16.837 33.108 40.857 1.00 36.40 307 ALA A O 1
ATOM 2214 N N . THR A 1 308 ? 15.754 31.353 39.945 1.00 35.04 308 THR A N 1
ATOM 2215 C CA . THR A 1 308 ? 16.824 30.384 40.155 1.00 35.27 308 THR A CA 1
ATOM 2216 C C . THR A 1 308 ? 18.013 30.651 39.241 1.00 33.36 308 THR A C 1
ATOM 2217 O O . THR A 1 308 ? 19.166 30.487 39.637 1.00 33.39 308 THR A O 1
ATOM 2221 N N . ALA A 1 309 ? 17.727 31.060 38.012 1.00 33.30 309 ALA A N 1
ATOM 2222 C CA . ALA A 1 309 ? 18.782 31.336 37.048 1.00 33.08 309 ALA A CA 1
ATOM 2223 C C . ALA A 1 309 ? 18.483 32.557 36.193 1.00 31.81 309 ALA A C 1
ATOM 2224 O O . ALA A 1 309 ? 17.326 32.930 36.001 1.00 32.30 309 ALA A O 1
ATOM 2226 N N . VAL A 1 310 ? 19.542 33.176 35.683 1.00 30.48 310 VAL A N 1
ATOM 2227 C CA . VAL A 1 310 ? 19.414 34.338 34.818 1.00 29.21 310 VAL A CA 1
ATOM 2228 C C . VAL A 1 310 ? 18.892 33.884 33.457 1.00 28.91 310 VAL A C 1
ATOM 2229 O O . VAL A 1 310 ? 19.431 32.952 32.860 1.00 28.25 310 VAL A O 1
ATOM 2233 N N . GLY A 1 311 ? 17.850 34.547 32.968 1.00 27.54 311 GLY A N 1
ATOM 2234 C CA . GLY A 1 311 ? 17.294 34.197 31.676 1.00 27.19 311 GLY A CA 1
ATOM 2235 C C . GLY A 1 311 ? 17.358 35.383 30.736 1.00 28.63 311 GLY A C 1
ATOM 2236 O O . GLY A 1 311 ? 17.747 36.483 31.135 1.00 28.29 311 GLY A O 1
ATOM 2237 N N . ARG A 1 312 ? 16.970 35.164 29.484 1.00 28.13 312 ARG A N 1
ATOM 2238 C CA . ARG A 1 312 ? 16.997 36.216 28.479 1.00 29.37 312 ARG A CA 1
ATOM 2239 C C . ARG A 1 312 ? 16.197 37.465 28.863 1.00 30.88 312 ARG A C 1
ATOM 2240 O O . ARG A 1 312 ? 16.583 38.583 28.507 1.00 30.60 312 ARG A O 1
ATOM 2248 N N . ASP A 1 313 ? 15.088 37.279 29.576 1.00 30.84 313 ASP A N 1
ATOM 2249 C CA . ASP A 1 313 ? 14.259 38.407 29.984 1.00 33.05 313 ASP A CA 1
ATOM 2250 C C . ASP A 1 313 ? 14.942 39.315 30.998 1.00 31.63 313 ASP A C 1
ATOM 2251 O O . ASP A 1 313 ? 14.788 40.537 30.937 1.00 30.61 313 ASP A O 1
ATOM 2256 N N . HIS A 1 314 ? 15.683 38.723 31.934 1.00 29.16 314 HIS A N 1
ATOM 2257 C CA . HIS A 1 314 ? 16.402 39.516 32.929 1.00 27.60 314 HIS A CA 1
ATOM 2258 C C . HIS A 1 314 ? 17.378 40.397 32.173 1.00 27.25 314 HIS A C 1
ATOM 2259 O O . HIS A 1 314 ? 17.529 41.580 32.471 1.00 27.23 314 HIS A O 1
ATOM 2266 N N . LEU A 1 315 ? 18.027 39.805 31.175 1.00 26.65 315 LEU A N 1
ATOM 2267 C CA . LEU A 1 315 ? 18.993 40.514 30.354 1.00 25.70 315 LEU A CA 1
ATOM 2268 C C . LEU A 1 315 ? 18.356 41.665 29.584 1.00 26.64 315 LEU A C 1
ATOM 2269 O O . LEU A 1 315 ? 18.888 42.775 29.549 1.00 26.69 315 LEU A O 1
ATOM 2274 N N . LYS A 1 316 ? 17.212 41.400 28.967 1.00 27.60 316 LYS A N 1
ATOM 2275 C CA . LYS A 1 316 ? 16.531 42.423 28.196 1.00 29.07 316 LYS A CA 1
ATOM 2276 C C . LYS A 1 316 ? 16.062 43.578 29.074 1.00 28.62 316 LYS A C 1
ATOM 2277 O O . LYS A 1 316 ? 16.146 44.740 28.676 1.00 29.69 316 LYS A O 1
ATOM 2283 N N . ARG A 1 317 ? 15.583 43.263 30.270 1.00 28.27 317 ARG A N 1
ATOM 2284 C CA . ARG A 1 317 ? 15.100 44.294 31.183 1.00 28.94 317 ARG A CA 1
ATOM 2285 C C . ARG A 1 317 ? 16.190 45.276 31.594 1.00 27.91 317 ARG A C 1
ATOM 2286 O O . ARG A 1 317 ? 15.945 46.478 31.668 1.00 29.32 317 ARG A O 1
ATOM 2294 N N . VAL A 1 318 ? 17.400 44.784 31.839 1.00 26.84 318 VAL A N 1
ATOM 2295 C CA . VAL A 1 318 ? 18.482 45.667 32.270 1.00 24.86 318 VAL A CA 1
ATOM 2296 C C . VAL A 1 318 ? 19.438 46.151 31.173 1.00 24.73 318 VAL A C 1
ATOM 2297 O O . VAL A 1 318 ? 20.264 47.032 31.414 1.00 23.47 318 VAL A O 1
ATOM 2301 N N . ALA A 1 319 ? 19.316 45.596 29.970 1.00 24.71 319 ALA A N 1
ATOM 2302 C CA . ALA A 1 319 ? 20.206 45.961 28.868 1.00 23.99 319 ALA A CA 1
ATOM 2303 C C . ALA A 1 319 ? 20.379 47.461 28.649 1.00 24.13 319 ALA A C 1
ATOM 2304 O O . ALA A 1 319 ? 21.502 47.966 28.591 1.00 21.79 319 ALA A O 1
ATOM 2306 N N . THR A 1 320 ? 19.272 48.177 28.514 1.00 24.72 320 THR A N 1
ATOM 2307 C CA . THR A 1 320 ? 19.348 49.612 28.293 1.00 26.98 320 THR A CA 1
ATOM 2308 C C . THR A 1 320 ? 20.104 50.343 29.405 1.00 25.83 320 THR A C 1
ATOM 2309 O O . THR A 1 320 ? 20.990 51.147 29.114 1.00 25.84 320 THR A O 1
ATOM 2313 N N . MET A 1 321 ? 19.774 50.066 30.668 1.00 25.10 321 MET A N 1
ATOM 2314 C CA . MET A 1 321 ? 20.455 50.728 31.790 1.00 26.52 321 MET A CA 1
ATOM 2315 C C . MET A 1 321 ? 21.930 50.351 31.857 1.00 25.02 321 MET A C 1
ATOM 2316 O O . MET A 1 321 ? 22.779 51.154 32.248 1.00 22.21 321 MET A O 1
ATOM 2321 N N . ALA A 1 322 ? 22.232 49.113 31.493 1.00 24.10 322 ALA A N 1
ATOM 2322 C CA . ALA A 1 322 ? 23.606 48.646 31.566 1.00 25.72 322 ALA A CA 1
ATOM 2323 C C . ALA A 1 322 ? 24.496 48.988 30.377 1.00 26.14 322 ALA A C 1
ATOM 2324 O O . ALA A 1 322 ? 25.710 49.079 30.529 1.00 22.74 322 ALA A O 1
ATOM 2326 N N . LEU A 1 323 ? 23.903 49.200 29.205 1.00 28.98 323 LEU A N 1
ATOM 2327 C CA . LEU A 1 323 ? 24.700 49.453 28.004 1.00 31.20 323 LEU A CA 1
ATOM 2328 C C . LEU A 1 323 ? 24.557 50.797 27.297 1.00 32.78 323 LEU A C 1
ATOM 2329 O O . LEU A 1 323 ? 25.525 51.297 26.722 1.00 33.57 323 LEU A O 1
ATOM 2334 N N . SER A 1 324 ? 23.358 51.369 27.324 1.00 35.06 324 SER A N 1
ATOM 2335 C CA . SER A 1 324 ? 23.082 52.637 26.650 1.00 36.51 324 SER A CA 1
ATOM 2336 C C . SER A 1 324 ? 24.165 53.706 26.709 1.00 36.40 324 SER A C 1
ATOM 2337 O O . SER A 1 324 ? 24.589 54.225 25.678 1.00 36.88 324 SER A O 1
ATOM 2340 N N . HIS A 1 325 ? 24.605 54.033 27.915 1.00 35.67 325 HIS A N 1
ATOM 2341 C CA . HIS A 1 325 ? 25.609 55.069 28.121 1.00 36.46 325 HIS A CA 1
ATOM 2342 C C . HIS A 1 325 ? 27.027 54.763 27.647 1.00 38.82 325 HIS A C 1
ATOM 2343 O O . HIS A 1 325 ? 27.886 55.638 27.681 1.00 39.28 325 HIS A O 1
ATOM 2350 N N . ARG A 1 326 ? 27.289 53.542 27.200 1.00 42.78 326 ARG A N 1
ATOM 2351 C CA . ARG A 1 326 ? 28.640 53.212 26.762 1.00 47.96 326 ARG A CA 1
ATOM 2352 C C . ARG A 1 326 ? 28.866 53.266 25.250 1.00 52.34 326 ARG A C 1
ATOM 2353 O O . ARG A 1 326 ? 29.969 53.006 24.778 1.00 53.53 326 ARG A O 1
ATOM 2361 N N . LEU A 1 327 ? 27.839 53.620 24.486 1.00 57.41 327 LEU A N 1
ATOM 2362 C CA . LEU A 1 327 ? 27.982 53.678 23.031 1.00 62.43 327 LEU A CA 1
ATOM 2363 C C . LEU A 1 327 ? 28.840 54.853 22.555 1.00 66.59 327 LEU A C 1
ATOM 2364 O O . LEU A 1 327 ? 29.307 55.657 23.361 1.00 67.47 327 LEU A O 1
ATOM 2369 N N . ARG A 1 328 ? 29.050 54.943 21.244 1.00 71.53 328 ARG A N 1
ATOM 2370 C CA . ARG A 1 328 ? 29.884 55.992 20.663 1.00 76.62 328 ARG A CA 1
ATOM 2371 C C . ARG A 1 328 ? 29.447 57.433 20.939 1.00 80.18 328 ARG A C 1
ATOM 2372 O O . ARG A 1 328 ? 28.278 57.791 20.778 1.00 80.39 328 ARG A O 1
ATOM 2380 N N . VAL A 1 341 ? 19.356 50.799 21.081 1.00 78.96 341 VAL A N 1
ATOM 2381 C CA . VAL A 1 341 ? 19.770 49.777 22.020 1.00 76.25 341 VAL A CA 1
ATOM 2382 C C . VAL A 1 341 ? 18.540 48.898 22.172 1.00 73.82 341 VAL A C 1
ATOM 2383 O O . VAL A 1 341 ? 18.629 47.676 22.138 1.00 73.51 341 VAL A O 1
ATOM 2387 N N . ALA A 1 342 ? 17.388 49.544 22.334 1.00 71.10 342 ALA A N 1
ATOM 2388 C CA . ALA A 1 342 ? 16.119 48.839 22.464 1.00 68.47 342 ALA A CA 1
ATOM 2389 C C . ALA A 1 342 ? 15.858 48.163 21.125 1.00 66.46 342 ALA A C 1
ATOM 2390 O O . ALA A 1 342 ? 15.330 47.052 21.054 1.00 65.71 342 ALA A O 1
ATOM 2392 N N . ARG A 1 343 ? 16.240 48.854 20.058 1.00 64.15 343 ARG A N 1
ATOM 2393 C CA . ARG A 1 343 ? 16.072 48.325 18.719 1.00 61.66 343 ARG A CA 1
ATOM 2394 C C . ARG A 1 343 ? 16.949 47.091 18.589 1.00 59.04 343 ARG A C 1
ATOM 2395 O O . ARG A 1 343 ? 16.492 46.039 18.151 1.00 58.86 343 ARG A O 1
ATOM 2403 N N . THR A 1 344 ? 18.209 47.222 18.986 1.00 56.45 344 THR A N 1
ATOM 2404 C CA . THR A 1 344 ? 19.153 46.114 18.909 1.00 54.33 344 THR A CA 1
ATOM 2405 C C . THR A 1 344 ? 18.780 44.952 19.829 1.00 53.05 344 THR A C 1
ATOM 2406 O O . THR A 1 344 ? 19.067 43.794 19.521 1.00 52.07 344 THR A O 1
ATOM 2410 N N . VAL A 1 345 ? 18.139 45.260 20.953 1.00 52.33 345 VAL A N 1
ATOM 2411 C CA . VAL A 1 345 ? 17.744 44.233 21.907 1.00 51.32 345 VAL A CA 1
ATOM 2412 C C . VAL A 1 345 ? 16.694 43.278 21.355 1.00 52.51 345 VAL A C 1
ATOM 2413 O O . VAL A 1 345 ? 16.907 42.061 21.331 1.00 52.24 345 VAL A O 1
ATOM 2417 N N . GLU A 1 346 ? 15.559 43.818 20.916 1.00 52.63 346 GLU A N 1
ATOM 2418 C CA . GLU A 1 346 ? 14.498 42.974 20.376 1.00 52.76 346 GLU A CA 1
ATOM 2419 C C . GLU A 1 346 ? 14.989 42.227 19.147 1.00 51.66 346 GLU A C 1
ATOM 2420 O O . GLU A 1 346 ? 14.545 41.110 18.871 1.00 50.42 346 GLU A O 1
ATOM 2426 N N . GLU A 1 347 ? 15.919 42.843 18.422 1.00 51.08 347 GLU A N 1
ATOM 2427 C CA . GLU A 1 347 ? 16.488 42.239 17.218 1.00 50.85 347 GLU A CA 1
ATOM 2428 C C . GLU A 1 347 ? 17.438 41.081 17.539 1.00 49.43 347 GLU A C 1
ATOM 2429 O O . GLU A 1 347 ? 17.302 39.976 16.997 1.00 49.02 347 GLU A O 1
ATOM 2435 N N . THR A 1 348 ? 18.393 41.340 18.428 1.00 47.11 348 THR A N 1
ATOM 2436 C CA . THR A 1 348 ? 19.377 40.335 18.815 1.00 44.57 348 THR A CA 1
ATOM 2437 C C . THR A 1 348 ? 18.787 39.273 19.736 1.00 42.39 348 THR A C 1
ATOM 2438 O O . THR A 1 348 ? 19.012 38.081 19.549 1.00 41.96 348 THR A O 1
ATOM 2442 N N . LEU A 1 349 ? 18.030 39.709 20.733 1.00 39.51 349 LEU A N 1
ATOM 2443 C CA . LEU A 1 349 ? 17.427 38.783 21.676 1.00 39.02 349 LEU A CA 1
ATOM 2444 C C . LEU A 1 349 ? 15.909 38.764 21.561 1.00 39.70 349 LEU A C 1
ATOM 2445 O O . LEU A 1 349 ? 15.211 39.195 22.472 1.00 38.12 349 LEU A O 1
ATOM 2450 N N . PRO A 1 350 ? 15.376 38.270 20.433 1.00 41.19 350 PRO A N 1
ATOM 2451 C CA . PRO A 1 350 ? 13.919 38.217 20.256 1.00 41.89 350 PRO A CA 1
ATOM 2452 C C . PRO A 1 350 ? 13.234 37.517 21.432 1.00 42.00 350 PRO A C 1
ATOM 2453 O O . PRO A 1 350 ? 12.283 38.103 21.997 1.00 42.39 350 PRO A O 1
#

GO terms:
  GO:0005515 protein binding (F, IPI)